Protein AF-A0A848B1J1-F1 (afdb_monomer_lite)

Radius of gyration: 35.27 Å; chains: 1; bounding box: 94×76×95 Å

Foldseek 3Di:
DDDPVVVVVVVVVVVVVVVVVVVVVVVVVVVVVVVVVVVVVVLVVVVVVVVVLVVVLVPDDPDPVSLVSLVVLLVVLVVVLVVCVVVVDLDAHQSLLSSLVSCLVNVVLVVNVVSLVVCQVSQHADPPVDPDGSLQVLLVSLLVSLVVCVVVVHDSPPSLVVNLVCVVVGPYALQSNLSSLQVVLVVCVVVVNLVSSLVSNVSSCVSPVPSPCVVSNVVSVVSVVVVVVVVVVVVVVPDDPDDDDDDDDDDDDDDDDDDDDDDDDDDDDDD

pLDDT: mean 83.72, std 17.61, range [30.59, 96.56]

Secondary structure (DSSP, 8-state):
---HHHHHHHHHHHHHHHHHHHHHHHHHHHHHHHHHHHHHHHHHHHHHHHHHHHHHHHHSPSSGGGHHHHHHHHHHHHHHHHHHHHTT--S--HHHHHHHHHHHHHT-HHHHHHHHHHHHHTTPPPPTT--S-HHHHHHHHHHHHHHHHHHTT---TTHHHHHHHTTTTS---HHHHHHHHHHHHHHHHHTT-HHHHHHHHHHHHHH-TTS--HHHHHHHHHHHHHHHHHHHHHHHTTS--------------------------------

Structure (mmCIF, N/CA/C/O backbone):
data_AF-A0A848B1J1-F1
#
_entry.id   AF-A0A848B1J1-F1
#
loop_
_atom_site.group_PDB
_atom_site.id
_atom_site.type_symbol
_atom_site.label_atom_id
_atom_site.label_alt_id
_atom_site.label_comp_id
_atom_site.label_asym_id
_atom_site.label_entity_id
_atom_site.label_seq_id
_atom_site.pdbx_PDB_ins_code
_atom_site.Cartn_x
_atom_site.Cartn_y
_atom_site.Cartn_z
_atom_site.occupancy
_atom_site.B_iso_or_equiv
_atom_site.auth_seq_id
_atom_site.auth_comp_id
_atom_site.auth_asym_id
_atom_site.auth_atom_id
_atom_site.pdbx_PDB_model_num
ATOM 1 N N . MET A 1 1 ? 28.505 -46.461 -56.392 1.00 62.94 1 MET A N 1
ATOM 2 C CA . MET A 1 1 ? 29.511 -45.735 -55.583 1.00 62.94 1 MET A CA 1
ATOM 3 C C . MET A 1 1 ? 29.321 -44.243 -55.815 1.00 62.94 1 MET A C 1
ATOM 5 O O . MET A 1 1 ? 29.407 -43.814 -56.955 1.00 62.94 1 MET A O 1
ATOM 9 N N . THR A 1 2 ? 28.972 -43.456 -54.797 1.00 71.94 2 THR A N 1
ATOM 10 C CA . THR A 1 2 ? 28.762 -42.008 -54.969 1.00 71.94 2 THR A CA 1
ATOM 11 C C . THR A 1 2 ? 30.094 -41.307 -55.233 1.00 71.94 2 THR A C 1
ATOM 13 O O . THR A 1 2 ? 31.037 -41.496 -54.463 1.00 71.94 2 THR A O 1
ATOM 16 N N . SER A 1 3 ? 30.172 -40.526 -56.317 1.00 83.25 3 SER A N 1
ATOM 17 C CA . SER A 1 3 ? 31.401 -39.846 -56.749 1.00 83.25 3 SER A CA 1
ATOM 18 C C . SER A 1 3 ? 31.985 -38.965 -55.628 1.00 83.25 3 SER A C 1
ATOM 20 O O . SER A 1 3 ? 31.229 -38.225 -54.985 1.00 83.25 3 SER A O 1
ATOM 22 N N . PRO A 1 4 ? 33.311 -38.993 -55.387 1.00 82.94 4 PRO A N 1
ATOM 23 C CA . PRO A 1 4 ? 33.978 -38.134 -54.403 1.00 82.94 4 PRO A CA 1
ATOM 24 C C . PRO A 1 4 ? 33.649 -36.639 -54.548 1.00 82.94 4 PRO A C 1
ATOM 26 O O . PRO A 1 4 ? 33.512 -35.941 -53.543 1.00 82.94 4 PRO A O 1
ATOM 29 N N . VAL A 1 5 ? 33.434 -36.165 -55.781 1.00 83.88 5 VAL A N 1
ATOM 30 C CA . VAL A 1 5 ? 33.064 -34.771 -56.091 1.00 83.88 5 VAL A CA 1
ATOM 31 C C . VAL A 1 5 ? 31.665 -34.429 -55.576 1.00 83.88 5 VAL A C 1
ATOM 33 O O . VAL A 1 5 ? 31.457 -33.363 -55.002 1.00 83.88 5 VAL A O 1
ATOM 36 N N . TRP A 1 6 ? 30.709 -35.353 -55.698 1.00 81.00 6 TRP A N 1
ATOM 37 C CA . TRP A 1 6 ? 29.352 -35.167 -55.177 1.00 81.00 6 TRP A CA 1
ATOM 38 C C . TRP A 1 6 ? 29.349 -35.088 -53.644 1.00 81.00 6 TRP A C 1
ATOM 40 O O . TRP A 1 6 ? 28.700 -34.219 -53.068 1.00 81.00 6 TRP A O 1
ATOM 50 N N . ARG A 1 7 ? 30.155 -35.922 -52.970 1.00 84.12 7 ARG A N 1
ATOM 51 C CA . ARG A 1 7 ? 30.331 -35.867 -51.505 1.00 84.12 7 ARG A CA 1
ATOM 52 C C . ARG A 1 7 ? 31.044 -34.594 -51.047 1.00 84.12 7 ARG A C 1
ATOM 54 O O . ARG A 1 7 ? 30.783 -34.108 -49.952 1.00 84.12 7 ARG A O 1
ATOM 61 N N . PHE A 1 8 ? 31.962 -34.058 -51.848 1.00 84.56 8 PHE A N 1
ATOM 62 C CA . PHE A 1 8 ? 32.592 -32.765 -51.581 1.00 84.56 8 PHE A CA 1
ATOM 63 C C . PHE A 1 8 ? 31.583 -31.618 -51.706 1.00 84.56 8 PHE A C 1
ATOM 65 O O . PHE A 1 8 ? 31.426 -30.865 -50.751 1.00 84.56 8 PHE A O 1
ATOM 72 N N . LYS A 1 9 ? 30.821 -31.566 -52.806 1.00 84.56 9 LYS A N 1
ATOM 73 C CA . LYS A 1 9 ? 29.754 -30.577 -53.018 1.00 84.56 9 LYS A CA 1
ATOM 74 C C . LYS A 1 9 ? 28.735 -30.582 -51.875 1.00 84.56 9 LYS A C 1
ATOM 76 O O . LYS A 1 9 ? 28.480 -29.537 -51.289 1.00 84.56 9 LYS A O 1
ATOM 81 N N . GLN A 1 10 ? 28.258 -31.761 -51.474 1.00 86.62 10 GLN A N 1
ATOM 82 C CA . GLN A 1 10 ? 27.345 -31.887 -50.335 1.00 86.62 10 GLN A CA 1
ATOM 83 C C . GLN A 1 10 ? 27.961 -31.447 -49.002 1.00 86.62 10 GLN A C 1
ATOM 85 O O . GLN A 1 10 ? 27.258 -30.891 -48.163 1.00 86.62 10 GLN A O 1
ATOM 90 N N . ARG A 1 11 ? 29.260 -31.685 -48.773 1.00 83.44 11 ARG A N 1
ATOM 91 C CA . ARG A 1 11 ? 29.950 -31.184 -47.572 1.00 83.44 11 ARG A CA 1
ATOM 92 C C . ARG A 1 11 ? 30.048 -29.659 -47.578 1.00 83.44 11 ARG A C 1
ATOM 94 O O . ARG A 1 11 ? 29.803 -29.062 -46.538 1.00 83.44 11 ARG A O 1
ATOM 101 N N . CYS A 1 12 ? 30.345 -29.041 -48.721 1.00 87.50 12 CYS A N 1
ATOM 102 C CA . CYS A 1 12 ? 30.375 -27.584 -48.865 1.00 87.50 12 CYS A CA 1
ATOM 103 C C . CYS A 1 12 ? 28.988 -26.954 -48.683 1.00 87.50 12 CYS A C 1
ATOM 105 O O . CYS A 1 12 ? 28.862 -25.971 -47.964 1.00 87.50 12 CYS A O 1
ATOM 107 N N . GLU A 1 13 ? 27.943 -27.536 -49.276 1.00 87.81 13 GLU A N 1
ATOM 108 C CA . GLU A 1 13 ? 26.560 -27.063 -49.121 1.00 87.81 13 GLU A CA 1
ATOM 109 C C . GLU A 1 13 ? 26.088 -27.172 -47.667 1.00 87.81 13 GLU A C 1
ATOM 111 O O . GLU A 1 13 ? 25.541 -26.216 -47.124 1.00 87.81 13 GLU A O 1
ATOM 116 N N . ARG A 1 14 ? 26.365 -28.303 -47.000 1.00 84.94 14 ARG A N 1
ATOM 117 C CA . ARG A 1 14 ? 26.050 -28.483 -45.574 1.00 84.94 14 ARG A CA 1
ATOM 118 C C . ARG A 1 14 ? 26.859 -27.546 -44.680 1.00 84.94 14 ARG A C 1
ATOM 120 O O . ARG A 1 14 ? 26.306 -27.046 -43.710 1.00 84.94 14 ARG A O 1
ATOM 127 N N . ALA A 1 15 ? 28.132 -27.297 -44.991 1.00 87.06 15 ALA A N 1
ATOM 128 C CA . ALA A 1 15 ? 28.949 -26.329 -44.261 1.00 87.06 15 ALA A CA 1
ATOM 129 C C . ALA A 1 15 ? 28.393 -24.903 -44.413 1.00 87.06 15 ALA A C 1
ATOM 131 O O . ALA A 1 15 ? 28.172 -24.235 -43.411 1.00 87.06 15 ALA A O 1
ATOM 132 N N . ALA A 1 16 ? 28.051 -24.485 -45.635 1.00 87.19 16 ALA A N 1
ATOM 133 C CA . ALA A 1 16 ? 27.454 -23.176 -45.897 1.00 87.19 16 ALA A CA 1
ATOM 134 C C . ALA A 1 16 ? 26.076 -23.001 -45.233 1.00 87.19 16 ALA A C 1
ATOM 136 O O . ALA A 1 16 ? 25.733 -21.898 -44.814 1.00 87.19 16 ALA A O 1
ATOM 137 N N . GLU A 1 17 ? 25.279 -24.068 -45.137 1.00 87.69 17 GLU A N 1
ATOM 138 C CA . GLU A 1 17 ? 24.005 -24.054 -44.412 1.00 87.69 17 GLU A CA 1
ATOM 139 C C . GLU A 1 17 ? 24.217 -23.927 -42.898 1.00 87.69 17 GLU A C 1
ATOM 141 O O . GLU A 1 17 ? 23.577 -23.103 -42.250 1.00 87.69 17 GLU A O 1
ATOM 146 N N . VAL A 1 18 ? 25.168 -24.680 -42.334 1.00 87.88 18 VAL A N 1
ATOM 147 C CA . VAL A 1 18 ? 25.544 -24.567 -40.916 1.00 87.88 18 VAL A CA 1
ATOM 148 C C . VAL A 1 18 ? 26.067 -23.165 -40.595 1.00 87.88 18 VAL A C 1
ATOM 150 O O . VAL A 1 18 ? 25.695 -22.605 -39.565 1.00 87.88 18 VAL A O 1
ATOM 153 N N . ASP A 1 19 ? 26.871 -22.567 -41.473 1.00 88.31 19 ASP A N 1
ATOM 154 C CA . ASP A 1 19 ? 27.383 -21.207 -41.294 1.00 88.31 19 ASP A CA 1
ATOM 155 C C . ASP A 1 19 ? 26.271 -20.155 -41.409 1.00 88.31 19 ASP A C 1
ATOM 157 O O . ASP A 1 19 ? 26.245 -19.212 -40.620 1.00 88.31 19 ASP A O 1
ATOM 161 N N . ARG A 1 20 ? 25.291 -20.341 -42.308 1.00 89.94 20 ARG A N 1
ATOM 162 C CA . ARG A 1 20 ? 24.092 -19.487 -42.386 1.00 89.94 20 ARG A CA 1
ATOM 163 C C . ARG A 1 20 ? 23.231 -19.578 -41.129 1.00 89.94 20 ARG A C 1
ATOM 165 O O . ARG A 1 20 ? 22.818 -18.543 -40.612 1.00 89.94 20 ARG A O 1
ATOM 172 N N . ILE A 1 21 ? 22.999 -20.783 -40.608 1.00 89.75 21 ILE A N 1
ATOM 173 C CA . ILE A 1 21 ? 22.257 -20.991 -39.355 1.00 89.75 21 ILE A CA 1
ATOM 174 C C . ILE A 1 21 ? 23.000 -20.343 -38.180 1.00 89.75 21 ILE A C 1
ATOM 176 O O . ILE A 1 21 ? 22.382 -19.645 -37.379 1.00 89.75 21 ILE A O 1
ATOM 180 N N . ARG A 1 22 ? 24.326 -20.511 -38.093 1.00 88.50 22 ARG A N 1
ATOM 181 C CA . ARG A 1 22 ? 25.157 -19.870 -37.059 1.00 88.50 22 ARG A CA 1
ATOM 182 C C . ARG A 1 22 ? 25.140 -18.347 -37.164 1.00 88.50 22 ARG A C 1
ATOM 184 O O . ARG A 1 22 ? 24.992 -17.685 -36.144 1.00 88.50 22 ARG A O 1
ATOM 191 N N . ALA A 1 23 ? 25.246 -17.794 -38.370 1.00 88.12 23 ALA A N 1
ATOM 192 C CA . ALA A 1 23 ? 25.179 -16.352 -38.594 1.00 88.12 23 ALA A CA 1
ATOM 193 C C . ALA A 1 23 ? 23.794 -15.782 -38.243 1.00 88.12 23 ALA A C 1
ATOM 195 O O . ALA A 1 23 ? 23.706 -14.734 -37.609 1.00 88.12 23 ALA A O 1
ATOM 196 N N . ALA A 1 24 ? 22.713 -16.486 -38.595 1.00 88.19 24 ALA A N 1
ATOM 197 C CA . ALA A 1 24 ? 21.354 -16.098 -38.221 1.00 88.19 24 ALA A CA 1
ATOM 198 C C . ALA A 1 24 ? 21.132 -16.163 -36.699 1.00 88.19 24 ALA A C 1
ATOM 200 O O . ALA A 1 24 ? 20.525 -15.254 -36.137 1.00 88.19 24 ALA A O 1
ATOM 201 N N . ALA A 1 25 ? 21.660 -17.193 -36.028 1.00 85.75 25 ALA A N 1
ATOM 202 C CA . ALA A 1 25 ? 21.615 -17.312 -34.573 1.00 85.75 25 ALA A CA 1
ATOM 203 C C . ALA A 1 25 ? 22.409 -16.189 -33.881 1.00 85.75 25 ALA A C 1
ATOM 205 O O . ALA A 1 25 ? 21.880 -15.549 -32.977 1.00 85.75 25 ALA A O 1
ATOM 206 N N . ALA A 1 26 ? 23.620 -15.882 -34.358 1.00 85.62 26 ALA A N 1
ATOM 207 C CA . ALA A 1 26 ? 24.438 -14.788 -33.833 1.00 85.62 26 ALA A CA 1
ATOM 208 C C . ALA A 1 26 ? 23.778 -13.412 -34.042 1.00 85.62 26 ALA A C 1
ATOM 210 O O . ALA A 1 26 ? 23.784 -12.580 -33.140 1.00 85.62 26 ALA A O 1
ATOM 211 N N . ALA A 1 27 ? 23.155 -13.173 -35.200 1.00 85.12 27 ALA A N 1
ATOM 212 C CA . ALA A 1 27 ? 22.415 -11.937 -35.457 1.00 85.12 27 ALA A CA 1
ATOM 213 C C . ALA A 1 27 ? 21.150 -11.820 -34.587 1.00 85.12 27 ALA A C 1
ATOM 215 O O . ALA A 1 27 ? 20.799 -10.724 -34.152 1.00 85.12 27 ALA A O 1
ATOM 216 N N . ALA A 1 28 ? 20.455 -12.931 -34.321 1.00 83.00 28 ALA A N 1
ATOM 217 C CA . ALA A 1 28 ? 19.325 -12.947 -33.396 1.00 83.00 28 ALA A CA 1
ATOM 218 C C . ALA A 1 28 ? 19.779 -12.628 -31.963 1.00 83.00 28 ALA A C 1
ATOM 220 O O . ALA A 1 28 ? 19.170 -11.783 -31.314 1.00 83.00 28 ALA A O 1
ATOM 221 N N . GLU A 1 29 ? 20.875 -13.235 -31.505 1.00 81.44 29 GLU A N 1
ATOM 222 C CA . GLU A 1 29 ? 21.480 -12.958 -30.199 1.00 81.44 29 GLU A CA 1
ATOM 223 C C . GLU A 1 29 ? 21.891 -11.485 -30.068 1.00 81.44 29 GLU A C 1
ATOM 225 O O . GLU A 1 29 ? 21.484 -10.820 -29.116 1.00 81.44 29 GLU A O 1
ATOM 230 N N . GLN A 1 30 ? 22.587 -10.928 -31.063 1.00 74.94 30 GLN A N 1
ATOM 231 C CA . GLN A 1 30 ? 22.946 -9.505 -31.091 1.00 74.94 30 GLN A CA 1
ATOM 232 C C . GLN A 1 30 ? 21.720 -8.596 -30.971 1.00 74.94 30 GLN A C 1
ATOM 234 O O . GLN A 1 30 ? 21.704 -7.716 -30.115 1.00 74.94 30 GLN A O 1
ATOM 239 N N . ARG A 1 31 ? 20.652 -8.861 -31.734 1.00 82.31 31 ARG A N 1
ATOM 240 C CA . ARG A 1 31 ? 19.398 -8.095 -31.633 1.00 82.31 31 ARG A CA 1
ATOM 241 C C . ARG A 1 31 ? 18.771 -8.175 -30.246 1.00 82.31 31 ARG A C 1
ATOM 243 O O . ARG A 1 31 ? 18.205 -7.191 -29.781 1.00 82.31 31 ARG A O 1
ATOM 250 N N . THR A 1 32 ? 18.849 -9.331 -29.578 1.00 79.81 32 THR A N 1
ATOM 251 C CA . THR A 1 32 ? 18.355 -9.435 -28.198 1.00 79.81 32 THR A CA 1
ATOM 252 C C . THR A 1 32 ? 19.182 -8.582 -27.242 1.00 79.81 32 THR A C 1
ATOM 254 O O . THR A 1 32 ? 18.602 -7.855 -26.442 1.00 79.81 32 THR A O 1
ATOM 257 N N . LEU A 1 33 ? 20.513 -8.603 -27.358 1.00 73.00 33 LEU A N 1
ATOM 258 C CA . LEU A 1 33 ? 21.410 -7.801 -26.522 1.00 73.00 33 LEU A CA 1
ATOM 259 C C . LEU A 1 33 ? 21.203 -6.298 -26.741 1.00 73.00 33 LEU A C 1
ATOM 261 O O . LEU A 1 33 ? 21.120 -5.550 -25.770 1.00 73.00 33 LEU A O 1
ATOM 265 N N . GLU A 1 34 ? 21.063 -5.868 -27.996 1.00 78.00 34 GLU A N 1
ATOM 266 C CA . GLU A 1 34 ? 20.749 -4.481 -28.357 1.00 78.00 34 GLU A CA 1
ATOM 267 C C . GLU A 1 34 ? 19.406 -4.043 -27.762 1.00 78.00 34 GLU A C 1
ATOM 269 O O . GLU A 1 34 ? 19.333 -3.002 -27.112 1.00 78.00 34 GLU A O 1
ATOM 274 N N . ALA A 1 35 ? 18.361 -4.869 -27.884 1.00 76.81 35 ALA A N 1
ATOM 275 C CA . ALA A 1 35 ? 17.056 -4.578 -27.294 1.00 76.81 35 ALA A CA 1
ATOM 276 C C . ALA A 1 35 ? 17.110 -4.478 -25.757 1.00 76.81 35 ALA A C 1
ATOM 278 O O . ALA A 1 35 ? 16.499 -3.579 -25.179 1.00 76.81 35 ALA A O 1
ATOM 279 N N . PHE A 1 36 ? 17.865 -5.353 -25.081 1.00 74.62 36 PHE A N 1
ATOM 280 C CA . PHE A 1 36 ? 18.076 -5.257 -23.632 1.00 74.62 36 PHE A CA 1
ATOM 281 C C . PHE A 1 36 ? 18.834 -3.983 -23.238 1.00 74.62 36 PHE A C 1
ATOM 283 O O . PHE A 1 36 ? 18.486 -3.351 -22.239 1.00 74.62 36 PHE A O 1
ATOM 290 N N . ALA A 1 37 ? 19.847 -3.589 -24.014 1.00 76.44 37 ALA A N 1
ATOM 291 C CA . ALA A 1 37 ? 20.604 -2.364 -23.778 1.00 76.44 37 ALA A CA 1
ATOM 292 C C . ALA A 1 37 ? 19.728 -1.113 -23.956 1.00 76.44 37 ALA A C 1
ATOM 294 O O . ALA A 1 37 ? 19.759 -0.219 -23.110 1.00 76.44 37 ALA A O 1
ATOM 295 N N . GLU A 1 38 ? 18.899 -1.067 -25.003 1.00 80.38 38 GLU A N 1
ATOM 296 C CA . GLU A 1 38 ? 17.928 0.011 -25.212 1.00 80.38 38 GLU A CA 1
ATOM 297 C C . GLU A 1 38 ? 16.900 0.096 -24.076 1.00 80.38 38 GLU A C 1
ATOM 299 O O . GLU A 1 38 ? 16.619 1.189 -23.582 1.00 80.38 38 GLU A O 1
ATOM 304 N N . ASP A 1 39 ? 16.354 -1.041 -23.635 1.00 81.81 39 ASP A N 1
ATOM 305 C CA . ASP A 1 39 ? 15.416 -1.104 -22.509 1.00 81.81 39 ASP A CA 1
ATOM 306 C C . ASP A 1 39 ? 16.062 -0.588 -21.211 1.00 81.81 39 ASP A C 1
ATOM 308 O O . ASP A 1 39 ? 15.431 0.171 -20.469 1.00 81.81 39 ASP A O 1
ATOM 312 N N . SER A 1 40 ? 17.327 -0.945 -20.957 1.00 83.31 40 SER A N 1
ATOM 313 C CA . SER A 1 40 ? 18.090 -0.451 -19.803 1.00 83.31 40 SER A CA 1
ATOM 314 C C . SER A 1 40 ? 18.314 1.060 -19.879 1.00 83.31 40 SER A C 1
ATOM 316 O O . SER A 1 40 ? 18.009 1.775 -18.925 1.00 83.31 40 SER A O 1
ATOM 318 N N . ALA A 1 41 ? 18.765 1.573 -21.027 1.00 86.50 41 ALA A N 1
ATOM 319 C CA . ALA A 1 41 ? 18.996 3.004 -21.225 1.00 86.50 41 ALA A CA 1
ATOM 320 C C . ALA A 1 41 ? 17.701 3.827 -21.079 1.00 86.50 41 ALA A C 1
ATOM 322 O O . ALA A 1 41 ? 17.692 4.896 -20.464 1.00 86.50 41 ALA A O 1
ATOM 323 N N . ARG A 1 42 ? 16.574 3.313 -21.594 1.00 87.94 42 ARG A N 1
ATOM 324 C CA . ARG A 1 42 ? 15.248 3.928 -21.406 1.00 87.94 42 ARG A CA 1
ATOM 325 C C . ARG A 1 42 ? 14.839 3.950 -19.936 1.00 87.94 42 ARG A C 1
ATOM 327 O O . ARG A 1 42 ? 14.301 4.956 -19.474 1.00 87.94 42 ARG A O 1
ATOM 334 N N . TYR A 1 43 ? 15.090 2.868 -19.201 1.00 89.56 43 TYR A N 1
ATOM 335 C CA . TYR A 1 43 ? 14.797 2.810 -17.772 1.00 89.56 43 TYR A CA 1
ATOM 336 C C . TYR A 1 43 ? 15.638 3.810 -16.969 1.00 89.56 43 TYR A C 1
ATOM 338 O O . TYR A 1 43 ? 15.094 4.521 -16.126 1.00 89.56 43 TYR A O 1
ATOM 346 N N . GLU A 1 44 ? 16.932 3.937 -17.260 1.00 91.06 44 GLU A N 1
ATOM 347 C CA . GLU A 1 44 ? 17.804 4.920 -16.605 1.00 91.06 44 GLU A CA 1
ATOM 348 C C . GLU A 1 44 ? 17.329 6.359 -16.835 1.00 91.06 44 GLU A C 1
ATOM 350 O O . GLU A 1 44 ? 17.259 7.148 -15.890 1.00 91.06 44 GLU A O 1
ATOM 355 N N . LEU A 1 45 ? 16.912 6.688 -18.063 1.00 92.62 45 LEU A N 1
ATOM 356 C CA . LEU A 1 45 ? 16.334 7.996 -18.372 1.00 92.62 45 LEU A CA 1
ATOM 357 C C . LEU A 1 45 ? 15.037 8.251 -17.585 1.00 92.62 45 LEU A C 1
ATOM 359 O O . LEU A 1 45 ? 14.835 9.354 -17.073 1.00 92.62 45 LEU A O 1
ATOM 363 N N . LEU A 1 46 ? 14.177 7.235 -17.443 1.00 93.19 46 LEU A N 1
ATOM 364 C CA . LEU A 1 46 ? 12.964 7.325 -16.623 1.00 93.19 46 LEU A CA 1
ATOM 365 C C . LEU A 1 46 ? 13.289 7.565 -15.147 1.00 93.19 46 LEU A C 1
ATOM 367 O O . LEU A 1 46 ? 12.644 8.398 -14.514 1.00 93.19 46 LEU A O 1
ATOM 371 N N . VAL A 1 47 ? 14.289 6.876 -14.596 1.00 92.81 47 VAL A N 1
ATOM 372 C CA . VAL A 1 47 ? 14.728 7.067 -13.204 1.00 92.81 47 VAL A CA 1
ATOM 373 C C . VAL A 1 47 ? 15.326 8.465 -13.004 1.00 92.81 47 VAL A C 1
ATOM 375 O O . VAL A 1 47 ? 15.031 9.121 -12.003 1.00 92.81 47 VAL A O 1
ATOM 378 N N . ALA A 1 48 ? 16.105 8.970 -13.963 1.00 93.06 48 ALA A N 1
ATOM 379 C CA . ALA A 1 48 ? 16.617 10.339 -13.928 1.00 93.06 48 ALA A CA 1
ATOM 380 C C . ALA A 1 48 ? 15.477 11.374 -13.940 1.00 93.06 48 ALA A C 1
ATOM 382 O O . ALA A 1 48 ? 15.461 12.288 -13.111 1.00 93.06 48 ALA A O 1
ATOM 383 N N . GLY A 1 49 ? 14.482 11.194 -14.817 1.00 94.19 49 GLY A N 1
ATOM 384 C CA . GLY A 1 49 ? 13.261 12.005 -14.837 1.00 94.19 49 GLY A CA 1
ATOM 385 C C . GLY A 1 49 ? 12.513 11.958 -13.503 1.00 94.19 49 GLY A C 1
ATOM 386 O O . GLY A 1 49 ? 12.186 13.002 -12.935 1.00 94.19 49 GLY A O 1
ATOM 387 N N . LEU A 1 50 ? 12.345 10.757 -12.942 1.00 94.56 50 LEU A N 1
ATOM 388 C CA . LEU A 1 50 ? 11.669 10.542 -11.665 1.00 94.56 50 LEU A CA 1
ATOM 389 C C . LEU A 1 50 ? 12.352 11.306 -10.528 1.00 94.56 50 LEU A C 1
ATOM 391 O O . LEU A 1 50 ? 11.683 11.896 -9.679 1.00 94.56 50 LEU A O 1
ATOM 395 N N . ASN A 1 51 ? 13.683 11.304 -10.499 1.00 93.50 51 ASN A N 1
ATOM 396 C CA . ASN A 1 51 ? 14.459 12.020 -9.492 1.00 93.50 51 ASN A CA 1
ATOM 397 C C . ASN A 1 51 ? 14.328 13.542 -9.638 1.00 93.50 51 ASN A C 1
ATOM 399 O O . ASN A 1 51 ? 14.166 14.232 -8.628 1.00 93.50 51 ASN A O 1
ATOM 403 N N . ASN A 1 52 ? 14.291 14.057 -10.868 1.00 94.50 52 ASN A N 1
ATOM 404 C CA . ASN A 1 52 ? 14.013 15.471 -11.122 1.00 94.50 52 ASN A CA 1
ATOM 405 C C . ASN A 1 52 ? 12.606 15.862 -10.650 1.00 94.50 52 ASN A C 1
ATOM 407 O O . ASN A 1 52 ? 12.443 16.861 -9.950 1.00 94.50 52 ASN A O 1
ATOM 411 N N . ASP A 1 53 ? 11.589 15.057 -10.952 1.00 94.56 53 ASP A N 1
ATOM 412 C CA . ASP A 1 53 ? 10.215 15.320 -10.516 1.00 94.56 53 ASP A CA 1
ATOM 413 C C . ASP A 1 53 ? 10.050 15.220 -8.995 1.00 94.56 53 ASP A C 1
ATOM 415 O O . ASP A 1 53 ? 9.381 16.054 -8.380 1.00 94.56 53 ASP A O 1
ATOM 419 N N . ARG A 1 54 ? 10.731 14.266 -8.349 1.00 92.38 54 ARG A N 1
ATOM 420 C CA . ARG A 1 54 ? 10.824 14.198 -6.882 1.00 92.38 54 ARG A CA 1
ATOM 421 C C . ARG A 1 54 ? 11.408 15.487 -6.303 1.00 92.38 54 ARG A C 1
ATOM 423 O O . ARG A 1 54 ? 10.849 16.016 -5.341 1.00 92.38 54 ARG A O 1
ATOM 430 N N . ALA A 1 55 ? 12.494 15.999 -6.882 1.00 92.62 55 ALA A N 1
ATOM 431 C CA . ALA A 1 55 ? 13.111 17.248 -6.445 1.00 92.62 55 ALA A CA 1
ATOM 432 C C . ALA A 1 55 ? 12.163 18.445 -6.636 1.00 92.62 55 ALA A C 1
ATOM 434 O O . ALA A 1 55 ? 11.987 19.236 -5.709 1.00 92.62 55 ALA A O 1
ATOM 435 N N . ARG A 1 56 ? 11.473 18.525 -7.783 1.00 93.25 56 ARG A N 1
ATOM 436 C CA . ARG A 1 56 ? 10.458 19.557 -8.066 1.00 93.25 56 ARG A CA 1
ATOM 437 C C . ARG A 1 56 ? 9.323 19.543 -7.041 1.00 93.25 56 ARG A C 1
ATOM 439 O O . ARG A 1 56 ? 8.970 20.591 -6.509 1.00 93.25 56 ARG A O 1
ATOM 446 N N . ILE A 1 57 ? 8.786 18.367 -6.712 1.00 92.62 57 ILE A N 1
ATOM 447 C CA . ILE A 1 57 ? 7.732 18.221 -5.694 1.00 92.62 57 ILE A CA 1
ATOM 448 C C . ILE A 1 57 ? 8.255 18.601 -4.305 1.00 92.62 57 ILE A C 1
ATOM 450 O O . ILE A 1 57 ? 7.551 19.258 -3.538 1.00 92.62 57 ILE A O 1
ATOM 454 N N . SER A 1 58 ? 9.482 18.197 -3.970 1.00 89.62 58 SER A N 1
ATOM 455 C CA . SER A 1 58 ? 10.081 18.490 -2.667 1.00 89.62 58 SER A CA 1
ATOM 456 C C . SER A 1 58 ? 10.378 19.978 -2.465 1.00 89.62 58 SER A C 1
ATOM 458 O O . SER A 1 58 ? 10.359 20.433 -1.322 1.00 89.62 58 SER A O 1
ATOM 460 N N . ALA A 1 59 ? 10.629 20.728 -3.542 1.00 91.81 59 ALA A N 1
ATOM 461 C CA . ALA A 1 59 ? 10.876 22.169 -3.499 1.00 91.81 59 ALA A CA 1
ATOM 462 C C . ALA A 1 59 ? 9.624 22.990 -3.143 1.00 91.81 59 ALA A C 1
ATOM 464 O O . ALA A 1 59 ? 9.736 24.101 -2.629 1.00 91.81 59 ALA A O 1
ATOM 465 N N . LEU A 1 60 ? 8.425 22.455 -3.389 1.00 91.44 60 LEU A N 1
ATOM 466 C CA . LEU A 1 60 ? 7.176 23.108 -3.001 1.00 91.44 60 LEU A CA 1
ATOM 467 C C . LEU A 1 60 ? 6.951 23.003 -1.484 1.00 91.44 60 LEU A C 1
ATOM 469 O O . LEU A 1 60 ? 7.322 21.987 -0.891 1.00 91.44 60 LEU A O 1
ATOM 473 N N . PRO A 1 61 ? 6.271 23.967 -0.838 1.00 88.44 61 PRO A N 1
ATOM 474 C CA . PRO A 1 61 ? 5.851 23.832 0.555 1.00 88.44 61 PRO A CA 1
ATOM 475 C C . PRO A 1 61 ? 5.038 22.553 0.794 1.00 88.44 61 PRO A C 1
ATOM 477 O O . PRO A 1 61 ? 4.356 22.047 -0.100 1.00 88.44 61 PRO A O 1
ATOM 480 N N . GLN A 1 62 ? 5.119 22.008 2.008 1.00 85.69 62 GLN A N 1
ATOM 481 C CA . GLN A 1 62 ? 4.300 20.862 2.409 1.00 85.69 62 GLN A CA 1
ATOM 482 C C . GLN A 1 62 ? 2.811 21.245 2.370 1.00 85.69 62 GLN A C 1
ATOM 484 O O . GLN A 1 62 ? 2.447 22.342 2.788 1.00 85.69 62 GLN A O 1
ATOM 489 N N . GLY A 1 63 ? 1.954 20.345 1.883 1.00 83.44 63 GLY A N 1
ATOM 490 C CA . GLY A 1 63 ? 0.503 20.550 1.834 1.00 83.44 63 GLY A CA 1
ATOM 491 C C . GLY A 1 63 ? -0.124 20.270 0.467 1.00 83.44 63 GLY A C 1
ATOM 492 O O . GLY A 1 63 ? 0.476 19.627 -0.401 1.00 83.44 63 GLY A O 1
ATOM 493 N N . SER A 1 64 ? -1.350 20.767 0.280 1.00 81.12 64 SER A N 1
ATOM 494 C CA . SER A 1 64 ? -2.192 20.494 -0.895 1.00 81.12 64 SER A CA 1
ATOM 495 C C . SER A 1 64 ? -1.618 21.024 -2.213 1.00 81.12 64 SER A C 1
ATOM 497 O O . SER A 1 64 ? -1.908 20.461 -3.266 1.00 81.12 64 SER A O 1
ATOM 499 N N . GLY A 1 65 ? -0.738 22.032 -2.172 1.00 84.94 65 GLY A N 1
ATOM 500 C CA . GLY A 1 65 ? -0.066 22.580 -3.357 1.00 84.94 65 GLY A CA 1
ATOM 501 C C . GLY A 1 65 ? 0.818 21.575 -4.110 1.00 84.94 65 GLY A C 1
ATOM 502 O O . GLY A 1 65 ? 1.131 21.790 -5.276 1.00 84.94 65 GLY A O 1
ATOM 503 N N . ARG A 1 66 ? 1.185 20.448 -3.482 1.00 91.56 66 ARG A N 1
ATOM 504 C CA . ARG A 1 66 ? 1.950 19.362 -4.121 1.00 91.56 66 ARG A CA 1
ATOM 505 C C . ARG A 1 66 ? 1.083 18.383 -4.916 1.00 91.56 66 ARG A C 1
ATOM 507 O O . ARG A 1 66 ? 1.618 17.664 -5.756 1.00 91.56 66 ARG A O 1
ATOM 514 N N . LEU A 1 67 ? -0.223 18.315 -4.644 1.00 92.69 67 LEU A N 1
ATOM 515 C CA . LEU A 1 67 ? -1.119 17.319 -5.245 1.00 92.69 67 LEU A CA 1
ATOM 516 C C . LEU A 1 67 ? -1.254 17.466 -6.771 1.00 92.69 67 LEU A C 1
ATOM 518 O O . LEU A 1 67 ? -1.156 16.444 -7.448 1.00 92.69 67 LEU A O 1
ATOM 522 N N . PRO A 1 68 ? -1.406 18.677 -7.349 1.00 93.56 68 PRO A N 1
ATOM 523 C CA . PRO A 1 68 ? -1.495 18.826 -8.803 1.00 93.56 68 PRO A CA 1
ATOM 524 C C . PRO A 1 68 ? -0.255 18.280 -9.517 1.00 93.56 68 PRO A C 1
ATOM 526 O O . PRO A 1 68 ? -0.377 17.478 -10.437 1.00 93.56 68 PRO A O 1
ATOM 529 N N . LEU A 1 69 ? 0.936 18.615 -9.011 1.00 93.06 69 LEU A N 1
ATOM 530 C CA . LEU A 1 69 ? 2.192 18.145 -9.590 1.00 93.06 69 LEU A CA 1
ATOM 531 C C . LEU A 1 69 ? 2.355 16.624 -9.450 1.00 93.06 69 LEU A C 1
ATOM 533 O O . LEU A 1 69 ? 2.752 15.964 -10.402 1.00 93.06 69 LEU A O 1
ATOM 537 N N . LYS A 1 70 ? 1.984 16.035 -8.302 1.00 93.50 70 LYS A N 1
ATOM 538 C CA . LYS A 1 70 ? 1.959 14.567 -8.150 1.00 93.50 70 LYS A CA 1
ATOM 539 C C . LYS A 1 70 ? 1.032 13.908 -9.172 1.00 93.50 70 LYS A C 1
ATOM 541 O O . LYS A 1 70 ? 1.388 12.870 -9.720 1.00 93.50 70 LYS A O 1
ATOM 546 N N . LYS A 1 71 ? -0.133 14.504 -9.448 1.00 94.25 71 LYS A N 1
ATOM 547 C CA . LYS A 1 71 ? -1.092 13.994 -10.438 1.00 94.25 71 LYS A CA 1
ATOM 548 C C . LYS A 1 71 ? -0.517 14.033 -11.855 1.00 94.25 71 LYS A C 1
ATOM 550 O O . LYS A 1 71 ? -0.634 13.044 -12.573 1.00 94.25 71 LYS A O 1
ATOM 555 N N . GLU A 1 72 ? 0.127 15.137 -12.231 1.00 94.19 72 GLU A N 1
ATOM 556 C CA . GLU A 1 72 ? 0.826 15.269 -13.515 1.00 94.19 72 GLU A CA 1
ATOM 557 C C . GLU A 1 72 ? 1.941 14.229 -13.655 1.00 94.19 72 GLU A C 1
ATOM 559 O O . GLU A 1 72 ? 1.977 13.492 -14.639 1.00 94.19 72 GLU A O 1
ATOM 564 N N . CYS A 1 73 ? 2.802 14.095 -12.642 1.00 94.06 73 CYS A N 1
ATOM 565 C CA . CYS A 1 73 ? 3.866 13.097 -12.646 1.00 94.06 73 CYS A CA 1
ATOM 566 C C . CYS A 1 73 ? 3.300 11.673 -12.746 1.00 94.06 73 CYS A C 1
ATOM 568 O O . CYS A 1 73 ? 3.758 10.895 -13.578 1.00 94.06 73 CYS A O 1
ATOM 570 N N . CYS A 1 74 ? 2.268 11.321 -11.971 1.00 94.06 74 CYS A N 1
ATOM 571 C CA . CYS A 1 74 ? 1.613 10.016 -12.085 1.00 94.06 74 CYS A CA 1
ATOM 572 C C . CYS A 1 74 ? 1.155 9.722 -13.517 1.00 94.06 74 CYS A C 1
ATOM 574 O O . CYS A 1 74 ? 1.423 8.632 -14.011 1.00 94.06 74 CYS A O 1
ATOM 576 N N . ALA A 1 75 ? 0.528 10.681 -14.203 1.00 93.56 75 ALA A N 1
ATOM 577 C CA . ALA A 1 75 ? 0.073 10.493 -15.581 1.00 93.56 75 ALA A CA 1
ATOM 578 C C . ALA A 1 75 ? 1.225 10.208 -16.565 1.00 93.56 75 ALA A C 1
ATOM 580 O O . ALA A 1 75 ? 1.041 9.448 -17.512 1.00 93.56 75 ALA A O 1
ATOM 581 N N . ILE A 1 76 ? 2.414 10.769 -16.321 1.00 94.00 76 ILE A N 1
ATOM 582 C CA . ILE A 1 76 ? 3.614 10.534 -17.139 1.00 94.00 76 ILE A CA 1
ATOM 583 C C . ILE A 1 76 ? 4.161 9.115 -16.932 1.00 94.00 76 ILE A C 1
ATOM 585 O O . ILE A 1 76 ? 4.499 8.434 -17.898 1.00 94.00 76 ILE A O 1
ATOM 589 N N . TYR A 1 77 ? 4.257 8.655 -15.681 1.00 94.88 77 TYR A N 1
ATOM 590 C CA . TYR A 1 77 ? 4.918 7.384 -15.358 1.00 94.88 77 TYR A CA 1
ATOM 591 C C . TYR A 1 77 ? 3.989 6.165 -15.397 1.00 94.88 77 TYR A C 1
ATOM 593 O O . TYR A 1 77 ? 4.466 5.042 -15.575 1.00 94.88 77 TYR A O 1
ATOM 601 N N . LEU A 1 78 ? 2.675 6.348 -15.243 1.00 94.00 78 LEU A N 1
ATOM 602 C CA . LEU A 1 78 ? 1.715 5.243 -15.202 1.00 94.00 78 LEU A CA 1
ATOM 603 C C . LEU A 1 78 ? 1.745 4.357 -16.467 1.00 94.00 78 LEU A C 1
ATOM 605 O O . LEU A 1 78 ? 1.809 3.140 -16.293 1.00 94.00 78 LEU A O 1
ATOM 609 N N . PRO A 1 79 ? 1.826 4.889 -17.709 1.00 94.00 79 PRO A N 1
ATOM 610 C CA . PRO A 1 79 ? 1.917 4.058 -18.917 1.00 94.00 79 PRO A CA 1
ATOM 611 C C . PRO A 1 79 ? 3.133 3.123 -18.930 1.00 94.00 79 PRO A C 1
ATOM 613 O O . PRO A 1 79 ? 3.057 1.985 -19.405 1.00 94.00 79 PRO A O 1
ATOM 616 N N . TYR A 1 80 ? 4.265 3.577 -18.380 1.00 93.62 80 TYR A N 1
ATOM 617 C CA . TYR A 1 80 ? 5.450 2.737 -18.223 1.00 93.62 80 TYR A CA 1
ATOM 618 C C . TYR A 1 80 ? 5.207 1.620 -17.202 1.00 93.62 80 TYR A C 1
ATOM 620 O O . TYR A 1 80 ? 5.512 0.459 -17.477 1.00 93.62 80 TYR A O 1
ATOM 628 N N . VAL A 1 81 ? 4.629 1.949 -16.041 1.00 94.00 81 VAL A N 1
ATOM 629 C CA . VAL A 1 81 ? 4.316 0.963 -14.995 1.00 94.00 81 VAL A CA 1
ATOM 630 C C . VAL A 1 81 ? 3.333 -0.089 -15.514 1.00 94.00 81 VAL A C 1
ATOM 632 O O . VAL A 1 81 ? 3.547 -1.280 -15.308 1.00 94.00 81 VAL A O 1
ATOM 635 N N . GLU A 1 82 ? 2.304 0.320 -16.253 1.00 93.50 82 GLU A N 1
ATOM 636 C CA . GLU A 1 82 ? 1.351 -0.593 -16.890 1.00 93.50 82 GLU A CA 1
ATOM 637 C C . GLU A 1 82 ? 2.025 -1.502 -17.920 1.00 93.50 82 GLU A C 1
ATOM 639 O O . GLU A 1 82 ? 1.775 -2.708 -17.937 1.00 93.50 82 GLU A O 1
ATOM 644 N N . SER A 1 83 ? 2.929 -0.957 -18.737 1.00 91.50 83 SER A N 1
ATOM 645 C CA . SER A 1 83 ? 3.706 -1.740 -19.705 1.00 91.50 83 SER A CA 1
ATOM 646 C C . SER A 1 83 ? 4.621 -2.755 -19.012 1.00 91.50 83 SER A C 1
ATOM 648 O O . SER A 1 83 ? 4.697 -3.906 -19.440 1.00 91.50 83 SER A O 1
ATOM 650 N N . TYR A 1 84 ? 5.268 -2.362 -17.911 1.00 91.19 84 TYR A N 1
ATOM 651 C CA . TYR A 1 84 ? 6.084 -3.244 -17.072 1.00 91.19 84 TYR A CA 1
ATOM 652 C C . TYR A 1 84 ? 5.260 -4.407 -16.496 1.00 91.19 84 TYR A C 1
ATOM 654 O O . TYR A 1 84 ? 5.678 -5.562 -16.590 1.00 91.19 84 TYR A O 1
ATOM 662 N N . ILE A 1 85 ? 4.067 -4.113 -15.966 1.00 92.19 85 ILE A N 1
ATOM 663 C CA . ILE A 1 85 ? 3.148 -5.118 -15.413 1.00 92.19 85 ILE A CA 1
ATOM 664 C C . ILE A 1 85 ? 2.656 -6.061 -16.514 1.00 92.19 85 ILE A C 1
ATOM 666 O O . ILE A 1 85 ? 2.711 -7.278 -16.351 1.00 92.19 85 ILE A O 1
ATOM 670 N N . LYS A 1 86 ? 2.217 -5.515 -17.654 1.00 92.06 86 LYS A N 1
ATOM 671 C CA . LYS A 1 86 ? 1.707 -6.294 -18.792 1.00 92.06 86 LYS A CA 1
ATOM 672 C C . LYS A 1 86 ? 2.771 -7.214 -19.389 1.00 92.06 86 LYS A C 1
ATOM 674 O O . LYS A 1 86 ? 2.449 -8.315 -19.821 1.00 92.06 86 LYS A O 1
ATOM 679 N N . ALA A 1 87 ? 4.028 -6.778 -19.394 1.00 88.44 87 ALA A N 1
ATOM 680 C CA . ALA A 1 87 ? 5.155 -7.587 -19.838 1.00 88.44 87 ALA A CA 1
ATOM 681 C C . ALA A 1 87 ? 5.524 -8.717 -18.855 1.00 88.44 87 ALA A C 1
ATOM 683 O O . ALA A 1 87 ? 6.395 -9.522 -19.170 1.00 88.44 87 ALA A O 1
ATOM 684 N N . GLY A 1 88 ? 4.911 -8.777 -17.664 1.00 86.12 88 GLY A N 1
ATOM 685 C CA . GLY A 1 88 ? 5.216 -9.788 -16.649 1.00 86.12 88 GLY A CA 1
ATOM 686 C C . GLY A 1 88 ? 6.636 -9.680 -16.087 1.00 86.12 88 GLY A C 1
ATOM 687 O O . GLY A 1 88 ? 7.152 -10.647 -15.527 1.00 86.12 88 GLY A O 1
ATOM 688 N N . LYS A 1 89 ? 7.289 -8.520 -16.245 1.00 80.12 89 LYS A N 1
ATOM 689 C CA . LYS A 1 89 ? 8.648 -8.289 -15.750 1.00 80.12 89 LYS A CA 1
ATOM 690 C C . LYS A 1 89 ? 8.639 -8.309 -14.210 1.00 80.12 89 LYS A C 1
ATOM 692 O O . LYS A 1 89 ? 7.718 -7.802 -13.571 1.00 80.12 89 LYS A O 1
ATOM 697 N N . GLN A 1 90 ? 9.676 -8.902 -13.616 1.00 84.06 90 GLN A N 1
ATOM 698 C CA . GLN A 1 90 ? 9.869 -9.006 -12.161 1.00 84.06 90 GLN A CA 1
ATOM 699 C C . GLN A 1 90 ? 11.283 -8.549 -11.777 1.00 84.06 90 GLN A C 1
ATOM 701 O O . GLN A 1 90 ? 12.068 -9.298 -11.203 1.00 84.06 90 GLN A O 1
ATOM 706 N N . HIS A 1 91 ? 11.640 -7.321 -12.152 1.00 86.50 91 HIS A N 1
ATOM 707 C CA . HIS A 1 91 ? 12.907 -6.707 -11.747 1.00 86.50 91 HIS A CA 1
ATOM 708 C C . HIS A 1 91 ? 12.658 -5.568 -10.761 1.00 86.50 91 HIS A C 1
ATOM 710 O O . HIS A 1 91 ? 11.538 -5.077 -10.625 1.00 86.50 91 HIS A O 1
ATOM 716 N N . ARG A 1 92 ? 13.704 -5.119 -10.060 1.00 88.19 92 ARG A N 1
ATOM 717 C CA . ARG A 1 92 ? 13.582 -3.949 -9.182 1.00 88.19 92 ARG A CA 1
ATOM 718 C C . ARG A 1 92 ? 13.120 -2.749 -10.005 1.00 88.19 92 ARG A C 1
ATOM 720 O O . ARG A 1 92 ? 13.718 -2.456 -11.040 1.00 88.19 92 ARG A O 1
ATOM 727 N N . ASN A 1 93 ? 12.043 -2.100 -9.575 1.00 91.75 93 ASN A N 1
ATOM 728 C CA . ASN A 1 93 ? 11.440 -0.997 -10.315 1.00 91.75 93 ASN A CA 1
ATOM 729 C C . ASN A 1 93 ? 11.046 0.135 -9.363 1.00 91.75 93 ASN A C 1
ATOM 731 O O . ASN A 1 93 ? 9.996 0.105 -8.718 1.00 91.75 93 ASN A O 1
ATOM 735 N N . GLU A 1 94 ? 11.895 1.158 -9.295 1.00 92.56 94 GLU A N 1
ATOM 736 C CA . GLU A 1 94 ? 11.675 2.314 -8.422 1.00 92.56 94 GLU A CA 1
ATOM 737 C C . GLU A 1 94 ? 10.508 3.190 -8.881 1.00 92.56 94 GLU A C 1
ATOM 739 O O . GLU A 1 94 ? 9.848 3.825 -8.054 1.00 92.56 94 GLU A O 1
ATOM 744 N N . VAL A 1 95 ? 10.241 3.214 -10.190 1.00 93.69 95 VAL A N 1
ATOM 745 C CA . VAL A 1 95 ? 9.143 3.987 -10.780 1.00 93.69 95 VAL A CA 1
ATOM 746 C C . VAL A 1 95 ? 7.806 3.423 -10.305 1.00 93.69 95 VAL A C 1
ATOM 748 O O . VAL A 1 95 ? 6.956 4.185 -9.851 1.00 93.69 95 VAL A O 1
ATOM 751 N N . LEU A 1 96 ? 7.645 2.094 -10.316 1.00 95.06 96 LEU A N 1
ATOM 752 C CA . LEU A 1 96 ? 6.437 1.422 -9.823 1.00 95.06 96 LEU A CA 1
ATOM 753 C C . LEU A 1 96 ? 6.142 1.796 -8.367 1.00 95.06 96 LEU A C 1
ATOM 755 O O . LEU A 1 96 ? 5.032 2.224 -8.046 1.00 95.06 96 LEU A O 1
ATOM 759 N N . VAL A 1 97 ? 7.147 1.683 -7.496 1.00 95.31 97 VAL A N 1
ATOM 760 C CA . VAL A 1 97 ? 6.990 1.987 -6.067 1.00 95.31 97 VAL A CA 1
ATOM 761 C C . VAL A 1 97 ? 6.707 3.477 -5.855 1.00 95.31 97 VAL A C 1
ATOM 763 O O . VAL A 1 97 ? 5.878 3.839 -5.023 1.00 95.31 97 VAL A O 1
ATOM 766 N N . GLN A 1 98 ? 7.339 4.366 -6.625 1.00 95.19 98 GLN A N 1
ATOM 767 C CA . GLN A 1 98 ? 7.098 5.801 -6.502 1.00 95.19 98 GLN A CA 1
ATOM 768 C C . GLN A 1 98 ? 5.702 6.221 -6.973 1.00 95.19 98 GLN A C 1
ATOM 770 O O . GLN A 1 98 ? 5.070 7.043 -6.307 1.00 95.19 98 GLN A O 1
ATOM 775 N N . VAL A 1 99 ? 5.218 5.667 -8.086 1.00 95.75 99 VAL A 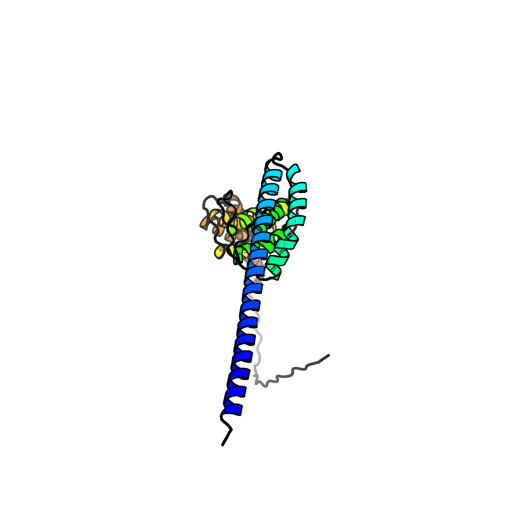N 1
ATOM 776 C CA . VAL A 1 99 ? 3.858 5.927 -8.576 1.00 95.75 99 VAL A CA 1
ATOM 777 C C . VAL A 1 99 ? 2.835 5.423 -7.562 1.00 95.75 99 VAL A C 1
ATOM 779 O O . VAL A 1 99 ? 1.913 6.158 -7.227 1.00 95.75 99 VAL A O 1
ATOM 782 N N . MET A 1 100 ? 3.040 4.233 -6.987 1.00 96.56 100 MET A N 1
ATOM 783 C CA . MET A 1 100 ? 2.197 3.714 -5.906 1.00 96.56 100 MET A CA 1
ATOM 784 C C . MET A 1 100 ? 2.102 4.698 -4.726 1.00 96.56 100 MET A C 1
ATOM 786 O O . MET A 1 100 ? 0.996 5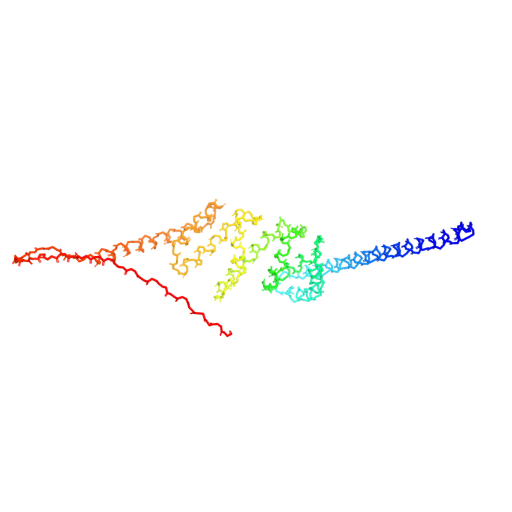.020 -4.300 1.00 96.56 100 MET A O 1
ATOM 790 N N . ILE A 1 101 ? 3.232 5.223 -4.231 1.00 94.94 101 ILE A N 1
ATOM 791 C CA . ILE A 1 101 ? 3.242 6.220 -3.140 1.00 94.94 101 ILE A CA 1
ATOM 792 C C . ILE A 1 101 ? 2.434 7.463 -3.523 1.00 94.94 101 ILE A C 1
ATOM 794 O O . ILE A 1 101 ? 1.621 7.942 -2.737 1.00 94.94 101 ILE A O 1
ATOM 798 N N . TRP A 1 102 ? 2.648 7.997 -4.727 1.00 95.25 102 TRP A N 1
ATOM 799 C CA . TRP A 1 102 ? 1.928 9.189 -5.165 1.00 95.25 102 TRP A CA 1
ATOM 800 C C . TRP A 1 102 ? 0.430 8.940 -5.340 1.00 95.25 102 TRP A C 1
ATOM 802 O O . TRP A 1 102 ? -0.352 9.836 -5.050 1.00 95.25 102 TRP A O 1
ATOM 812 N N . LEU A 1 103 ? 0.007 7.745 -5.756 1.00 96.12 103 LEU A N 1
ATOM 813 C CA . LEU A 1 103 ? -1.414 7.396 -5.829 1.00 96.12 103 LEU A CA 1
ATOM 814 C C . LEU A 1 103 ? -2.068 7.370 -4.441 1.00 96.12 103 LEU A C 1
ATOM 816 O O . LEU A 1 103 ? -3.171 7.898 -4.297 1.00 96.12 103 LEU A O 1
ATOM 820 N N . PHE A 1 104 ? -1.375 6.855 -3.417 1.00 95.44 104 PHE A N 1
ATOM 821 C CA . PHE A 1 104 ? -1.834 6.970 -2.026 1.00 95.44 104 PHE A CA 1
ATOM 822 C C . PHE A 1 104 ? -1.959 8.437 -1.597 1.00 95.44 104 PHE A C 1
ATOM 824 O O . PHE A 1 104 ? -2.996 8.828 -1.068 1.00 95.44 104 PHE A O 1
ATOM 831 N N . ASP A 1 105 ? -0.953 9.267 -1.893 1.00 93.12 105 ASP A N 1
ATOM 832 C CA . ASP A 1 105 ? -0.978 10.701 -1.572 1.00 93.12 105 ASP A CA 1
ATOM 833 C C . ASP A 1 105 ? -2.126 11.458 -2.269 1.00 93.12 105 ASP A C 1
ATOM 835 O O . ASP A 1 105 ? -2.634 12.446 -1.741 1.00 93.12 105 ASP A O 1
ATOM 839 N N . LEU A 1 106 ? -2.503 11.031 -3.479 1.00 93.44 106 LEU A N 1
ATOM 840 C CA . LEU A 1 106 ? -3.598 11.606 -4.267 1.00 93.44 106 LEU A CA 1
ATOM 841 C C . LEU A 1 106 ? -4.981 11.096 -3.834 1.00 93.44 106 LEU A C 1
ATOM 843 O O . LEU A 1 106 ? -5.990 11.633 -4.290 1.00 93.44 106 LEU A O 1
ATOM 847 N N . GLY A 1 107 ? -5.039 10.071 -2.980 1.00 91.69 107 GLY A N 1
ATOM 848 C CA . GLY A 1 107 ? -6.280 9.440 -2.538 1.00 91.69 107 GLY A CA 1
ATOM 849 C C . GLY A 1 107 ? -6.898 8.463 -3.544 1.00 91.69 107 GLY A C 1
ATOM 850 O O . GLY A 1 107 ? -7.998 7.970 -3.294 1.00 91.69 107 GLY A O 1
ATOM 851 N N . ASP A 1 108 ? -6.217 8.135 -4.649 1.00 94.44 108 ASP A N 1
ATOM 852 C CA . ASP A 1 108 ? -6.656 7.079 -5.572 1.00 94.44 108 ASP A CA 1
ATOM 853 C C . ASP A 1 108 ? -6.275 5.705 -5.007 1.00 94.44 108 ASP A C 1
ATOM 855 O O . ASP A 1 108 ? -5.326 5.041 -5.437 1.00 94.44 108 ASP A O 1
ATOM 859 N N . ILE A 1 109 ? -7.032 5.293 -3.989 1.00 94.88 109 ILE A N 1
ATOM 860 C CA . ILE A 1 109 ? -6.811 4.041 -3.267 1.00 94.88 109 ILE A CA 1
ATOM 861 C C . ILE A 1 109 ? -6.942 2.821 -4.187 1.00 94.88 109 ILE A C 1
ATOM 863 O O . ILE A 1 109 ? -6.232 1.833 -4.018 1.00 94.88 109 ILE A O 1
ATOM 867 N N . ALA A 1 110 ? -7.809 2.896 -5.201 1.00 94.31 110 ALA A N 1
ATOM 868 C CA . ALA A 1 110 ? -8.063 1.798 -6.120 1.00 94.31 110 ALA A CA 1
ATOM 869 C C . ALA A 1 110 ? -6.830 1.503 -6.976 1.00 94.31 110 ALA A C 1
ATOM 871 O O . ALA A 1 110 ? -6.404 0.351 -7.072 1.00 94.31 110 ALA A O 1
ATOM 872 N N . ALA A 1 111 ? -6.250 2.534 -7.594 1.00 94.75 111 ALA A N 1
ATOM 873 C CA . ALA A 1 111 ? -5.030 2.388 -8.374 1.00 94.75 111 ALA A CA 1
ATOM 874 C C . ALA A 1 111 ? -3.826 2.057 -7.485 1.00 94.75 111 ALA A C 1
ATOM 876 O O . ALA A 1 111 ? -3.041 1.170 -7.831 1.00 94.75 111 ALA A O 1
ATOM 877 N N . ALA A 1 112 ? -3.721 2.700 -6.319 1.00 96.19 112 ALA A N 1
ATOM 878 C CA . ALA A 1 112 ? -2.650 2.445 -5.364 1.00 96.19 112 ALA A CA 1
ATOM 879 C C . ALA A 1 112 ? -2.617 0.975 -4.919 1.00 96.19 112 ALA A C 1
ATOM 881 O O . ALA A 1 112 ? -1.563 0.343 -4.971 1.00 96.19 112 ALA A O 1
ATOM 882 N N . MET A 1 113 ? -3.771 0.399 -4.566 1.00 95.88 113 MET A N 1
ATOM 883 C CA . MET A 1 113 ? -3.868 -0.989 -4.103 1.00 95.88 113 MET A CA 1
ATOM 884 C C . MET A 1 113 ? -3.552 -2.015 -5.193 1.00 95.88 113 MET A C 1
ATOM 886 O O . MET A 1 113 ? -2.932 -3.039 -4.899 1.00 95.88 113 MET A O 1
ATOM 890 N N . ARG A 1 114 ? -3.897 -1.735 -6.459 1.00 95.38 114 ARG A N 1
ATOM 891 C CA . ARG A 1 114 ? -3.482 -2.591 -7.586 1.00 95.38 114 ARG A CA 1
ATOM 892 C C . ARG A 1 114 ? -1.960 -2.668 -7.698 1.00 95.38 114 ARG A C 1
ATOM 894 O O . ARG A 1 114 ? -1.417 -3.759 -7.845 1.00 95.38 114 ARG A O 1
ATOM 901 N N . LEU A 1 115 ? -1.273 -1.527 -7.600 1.00 95.81 115 LEU A N 1
ATOM 902 C CA . LEU A 1 115 ? 0.192 -1.495 -7.642 1.00 95.81 115 LEU A CA 1
ATOM 903 C C . LEU A 1 115 ? 0.822 -2.076 -6.370 1.00 95.81 115 LEU A C 1
ATOM 905 O O . LEU A 1 115 ? 1.846 -2.747 -6.457 1.00 95.81 115 LEU A O 1
ATOM 909 N N . ALA A 1 116 ? 0.201 -1.861 -5.209 1.00 95.38 116 ALA A N 1
ATOM 910 C CA . ALA A 1 116 ? 0.672 -2.367 -3.925 1.00 95.38 116 ALA A CA 1
ATOM 911 C C . ALA A 1 116 ? 0.737 -3.895 -3.882 1.00 95.38 116 ALA A C 1
ATOM 913 O O . ALA A 1 116 ? 1.748 -4.439 -3.443 1.00 95.38 116 ALA A O 1
ATOM 914 N N . GLY A 1 117 ? -0.294 -4.588 -4.381 1.00 93.38 117 GLY A N 1
ATOM 915 C CA . GLY A 1 117 ? -0.283 -6.052 -4.468 1.00 93.38 117 GLY A CA 1
ATOM 916 C C . GLY A 1 117 ? 0.929 -6.560 -5.250 1.00 93.38 117 GLY A C 1
ATOM 917 O O . GLY A 1 117 ? 1.704 -7.368 -4.746 1.00 93.38 117 GLY A O 1
ATOM 918 N N . ILE A 1 118 ? 1.170 -5.977 -6.427 1.00 94.00 118 ILE A N 1
ATOM 919 C CA . ILE A 1 118 ? 2.306 -6.328 -7.291 1.00 94.00 118 ILE A CA 1
ATOM 920 C C . ILE A 1 118 ? 3.641 -6.010 -6.609 1.00 94.00 118 ILE A C 1
ATOM 922 O O . ILE A 1 118 ? 4.563 -6.822 -6.643 1.00 94.00 118 ILE A O 1
ATOM 926 N N . ALA A 1 119 ? 3.758 -4.843 -5.971 1.00 94.31 119 ALA A N 1
ATOM 927 C CA . ALA A 1 119 ? 4.975 -4.434 -5.277 1.00 94.31 119 ALA A CA 1
ATOM 928 C C . ALA A 1 119 ? 5.322 -5.372 -4.109 1.00 94.31 119 ALA A C 1
ATOM 930 O O . ALA A 1 119 ? 6.495 -5.692 -3.909 1.00 94.31 119 ALA A O 1
ATOM 931 N N . ILE A 1 120 ? 4.311 -5.825 -3.359 1.00 93.75 120 ILE A N 1
ATOM 932 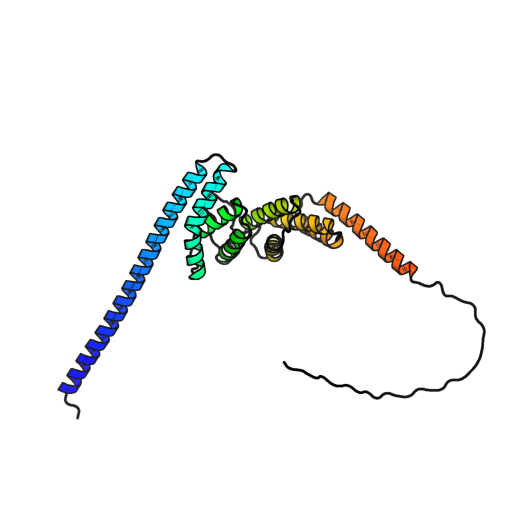C CA . ILE A 1 120 ? 4.461 -6.772 -2.248 1.00 93.75 120 ILE A CA 1
ATOM 933 C C . ILE A 1 120 ? 4.859 -8.153 -2.774 1.00 93.75 120 ILE A C 1
ATOM 935 O O . ILE A 1 120 ? 5.836 -8.722 -2.285 1.00 93.75 120 ILE A O 1
ATOM 939 N N . ASP A 1 121 ? 4.166 -8.661 -3.795 1.00 92.06 121 ASP A N 1
ATOM 940 C CA . ASP A 1 121 ? 4.438 -9.983 -4.370 1.00 92.06 121 ASP A CA 1
ATOM 941 C C . ASP A 1 121 ? 5.847 -10.051 -4.985 1.00 92.06 121 ASP A C 1
ATOM 943 O O . ASP A 1 121 ? 6.570 -11.032 -4.810 1.00 92.06 121 ASP A O 1
ATOM 947 N N . GLN A 1 122 ? 6.287 -8.966 -5.630 1.00 92.38 122 GLN A N 1
ATOM 948 C CA . GLN A 1 122 ? 7.638 -8.831 -6.185 1.00 92.38 122 GLN A CA 1
ATOM 949 C C . GLN A 1 122 ? 8.705 -8.451 -5.140 1.00 92.38 122 GLN A C 1
ATOM 951 O O . GLN A 1 122 ? 9.879 -8.334 -5.491 1.00 92.38 122 GLN A O 1
ATOM 956 N N . LYS A 1 123 ? 8.330 -8.240 -3.868 1.00 92.25 123 LYS A N 1
ATOM 957 C CA . LYS A 1 123 ? 9.224 -7.802 -2.776 1.00 92.25 123 LYS A CA 1
ATOM 958 C C . LYS A 1 123 ? 10.057 -6.568 -3.146 1.00 92.25 123 LYS A C 1
ATOM 960 O O . LYS A 1 123 ? 11.263 -6.506 -2.888 1.00 92.25 123 LYS A O 1
ATOM 965 N N . GLN A 1 124 ? 9.413 -5.590 -3.777 1.00 92.62 124 GLN A N 1
ATOM 966 C CA . GLN A 1 124 ? 10.076 -4.371 -4.230 1.00 92.62 124 GLN A CA 1
ATOM 967 C C . GLN A 1 124 ? 10.641 -3.572 -3.041 1.00 92.62 124 GLN A C 1
ATOM 969 O O . GLN A 1 124 ? 9.996 -3.492 -1.991 1.00 92.62 124 GLN A O 1
ATOM 974 N N . PRO A 1 125 ? 11.839 -2.972 -3.171 1.00 90.75 125 PRO A N 1
ATOM 975 C CA . PRO A 1 125 ? 12.409 -2.141 -2.120 1.00 90.75 125 PRO A CA 1
ATOM 976 C C . PRO A 1 125 ? 11.688 -0.793 -2.026 1.00 90.75 125 PRO A C 1
ATOM 978 O O . PRO A 1 125 ? 11.287 -0.205 -3.032 1.00 90.75 125 PRO A O 1
ATOM 981 N N . MET A 1 126 ? 11.581 -0.272 -0.806 1.00 91.12 126 MET A N 1
ATOM 982 C CA . MET A 1 126 ? 11.137 1.100 -0.577 1.00 91.12 126 MET A CA 1
ATOM 983 C C . MET A 1 126 ? 12.273 2.083 -0.927 1.00 91.12 126 MET A C 1
ATOM 985 O O . MET A 1 126 ? 13.440 1.733 -0.738 1.00 91.12 126 MET A O 1
ATOM 989 N N . PRO A 1 127 ? 11.987 3.308 -1.415 1.00 87.69 127 PRO A N 1
ATOM 990 C CA . PRO A 1 127 ? 13.011 4.331 -1.598 1.00 87.69 127 PRO A CA 1
ATOM 991 C C . PRO A 1 127 ? 13.720 4.643 -0.279 1.00 87.69 127 PRO A C 1
ATOM 993 O O . PRO A 1 127 ? 13.070 4.697 0.762 1.00 87.69 127 PRO A O 1
ATOM 996 N N . GLU A 1 128 ? 15.017 4.945 -0.344 1.00 82.75 128 GLU A N 1
ATOM 997 C CA . GLU A 1 128 ? 15.929 5.086 0.808 1.00 82.75 128 GLU A CA 1
ATOM 998 C C . GLU A 1 128 ? 15.434 6.026 1.924 1.00 82.75 128 GLU A C 1
ATOM 1000 O O . GLU A 1 128 ? 15.726 5.829 3.101 1.00 82.75 128 GLU A O 1
ATOM 1005 N N . ARG A 1 129 ? 14.617 7.030 1.582 1.00 84.12 129 ARG A N 1
ATOM 1006 C CA . ARG A 1 129 ? 14.020 7.960 2.555 1.00 84.12 129 ARG A CA 1
ATOM 1007 C C . ARG A 1 129 ? 13.020 7.310 3.522 1.00 84.12 129 ARG A C 1
ATOM 1009 O O . ARG A 1 129 ? 12.696 7.910 4.545 1.00 84.12 129 ARG A O 1
ATOM 1016 N N . PHE A 1 130 ? 12.483 6.140 3.185 1.00 85.94 130 PHE A N 1
ATOM 1017 C CA . PHE A 1 130 ? 11.541 5.408 4.024 1.00 85.94 130 PHE A CA 1
ATOM 1018 C C . PHE A 1 130 ? 12.270 4.309 4.787 1.00 85.94 130 PHE A C 1
ATOM 1020 O O . PHE A 1 130 ? 12.990 3.504 4.208 1.00 85.94 130 PHE A O 1
ATOM 1027 N N . LYS A 1 131 ? 12.026 4.245 6.097 1.00 84.62 131 LYS A N 1
ATOM 1028 C CA . LYS A 1 131 ? 12.523 3.156 6.952 1.00 84.62 131 LYS A CA 1
ATOM 1029 C C . LYS A 1 131 ? 11.619 1.920 6.933 1.00 84.62 131 LYS A C 1
ATOM 1031 O O . LYS A 1 131 ? 11.992 0.899 7.494 1.00 84.62 131 LYS A O 1
ATOM 1036 N N . SER A 1 132 ? 10.441 2.042 6.327 1.00 88.06 132 SER A N 1
ATOM 1037 C CA . SER A 1 132 ? 9.401 1.018 6.316 1.00 88.06 132 SER A CA 1
ATOM 1038 C C . SER A 1 132 ? 9.469 0.143 5.073 1.00 88.06 132 SER A C 1
ATOM 1040 O O . SER A 1 132 ? 9.886 0.591 4.002 1.00 88.06 132 SER A O 1
ATOM 1042 N N . THR A 1 133 ? 9.000 -1.095 5.196 1.00 92.38 133 THR A N 1
ATOM 1043 C CA . THR A 1 133 ? 8.775 -1.970 4.040 1.00 92.38 133 THR A CA 1
ATOM 1044 C C . THR A 1 133 ? 7.553 -1.515 3.234 1.00 92.38 133 THR A C 1
ATOM 1046 O O . THR A 1 133 ? 6.695 -0.786 3.734 1.00 92.38 133 THR A O 1
ATOM 1049 N N . VAL A 1 134 ? 7.424 -1.977 1.983 1.00 93.31 134 VAL A N 1
ATOM 1050 C CA . VAL A 1 134 ? 6.222 -1.713 1.165 1.00 93.31 134 VAL A CA 1
ATOM 1051 C C . VAL A 1 134 ? 4.954 -2.178 1.888 1.00 93.31 134 VAL A C 1
ATOM 1053 O O . VAL A 1 134 ? 3.950 -1.474 1.869 1.00 93.31 134 VAL A O 1
ATOM 1056 N N . SER A 1 135 ? 5.006 -3.333 2.560 1.00 94.00 135 SER A N 1
ATOM 1057 C CA . SER A 1 135 ? 3.852 -3.879 3.288 1.00 94.00 135 SER A CA 1
ATOM 1058 C C . SER A 1 135 ? 3.440 -2.981 4.453 1.00 94.00 135 SER A C 1
ATOM 1060 O O . SER A 1 135 ? 2.257 -2.699 4.612 1.00 94.00 135 SER A O 1
ATOM 1062 N N . GLU A 1 136 ? 4.406 -2.492 5.234 1.00 93.69 136 GLU A N 1
ATOM 1063 C CA . GLU A 1 136 ? 4.156 -1.559 6.339 1.00 93.69 136 GLU A CA 1
ATOM 1064 C C . GLU A 1 136 ? 3.591 -0.229 5.848 1.00 93.69 136 GLU A C 1
ATOM 1066 O O . GLU A 1 136 ? 2.602 0.250 6.399 1.00 93.69 136 GLU A O 1
ATOM 1071 N N . PHE A 1 137 ? 4.180 0.341 4.790 1.00 95.12 137 PHE A N 1
ATOM 1072 C CA . PHE A 1 137 ? 3.702 1.589 4.199 1.00 95.12 137 PHE A CA 1
ATOM 1073 C C . PHE A 1 137 ? 2.253 1.451 3.721 1.00 95.12 137 PHE A C 1
ATOM 1075 O O . PHE A 1 137 ? 1.399 2.247 4.099 1.00 95.12 137 PHE A O 1
ATOM 1082 N N . VAL A 1 138 ? 1.958 0.399 2.951 1.00 95.44 138 VAL A N 1
ATOM 1083 C CA . VAL A 1 138 ? 0.603 0.115 2.459 1.00 95.44 138 VAL A CA 1
ATOM 1084 C C . VAL A 1 138 ? -0.364 -0.083 3.625 1.00 95.44 138 VAL A C 1
ATOM 1086 O O . VAL A 1 138 ? -1.458 0.475 3.604 1.00 95.44 138 VAL A O 1
ATOM 1089 N N . ALA A 1 139 ? 0.030 -0.827 4.661 1.00 95.19 139 ALA A N 1
ATOM 1090 C CA . ALA A 1 139 ? -0.816 -1.056 5.823 1.00 95.19 139 ALA A CA 1
ATOM 1091 C C . ALA A 1 139 ? -1.144 0.253 6.564 1.00 95.19 139 ALA A C 1
ATOM 1093 O O . ALA A 1 139 ? -2.314 0.507 6.852 1.00 95.19 139 ALA A O 1
ATOM 1094 N N . ASP A 1 140 ? -0.161 1.107 6.848 1.00 95.19 140 ASP A N 1
ATOM 1095 C CA . ASP A 1 140 ? -0.421 2.385 7.521 1.00 95.19 140 ASP A CA 1
ATOM 1096 C C . ASP A 1 140 ? -1.259 3.331 6.627 1.00 95.19 140 ASP A C 1
ATOM 1098 O O . ASP A 1 140 ? -2.234 3.911 7.110 1.00 95.19 140 ASP A O 1
ATOM 1102 N N . SER A 1 141 ? -0.977 3.421 5.319 1.00 95.69 141 SER A N 1
ATOM 1103 C CA . SER A 1 141 ? -1.734 4.273 4.383 1.00 95.69 141 SER A CA 1
ATOM 1104 C C . SER A 1 141 ? -3.186 3.824 4.182 1.00 95.69 141 SER A C 1
ATOM 1106 O O . SER A 1 141 ? -4.094 4.656 4.184 1.00 95.69 141 SER A O 1
ATOM 1108 N N . VAL A 1 142 ? -3.440 2.519 4.039 1.00 96.44 142 VAL A N 1
ATOM 1109 C CA . VAL A 1 142 ? -4.808 1.980 3.919 1.00 96.44 142 VAL A CA 1
ATOM 1110 C C . VAL A 1 142 ? -5.597 2.224 5.200 1.00 96.44 142 VAL A C 1
ATOM 1112 O O . VAL A 1 142 ? -6.782 2.552 5.137 1.00 96.44 142 VAL A O 1
ATOM 1115 N N . LEU A 1 143 ? -4.957 2.100 6.364 1.00 95.75 143 LEU A N 1
ATOM 1116 C CA . LEU A 1 143 ? -5.617 2.356 7.636 1.00 95.75 143 LEU A CA 1
ATOM 1117 C C . LEU A 1 143 ? -5.973 3.839 7.798 1.00 95.75 143 LEU A C 1
ATOM 1119 O O . LEU A 1 143 ? -7.086 4.155 8.217 1.00 95.75 143 LEU A O 1
ATOM 1123 N N . GLU A 1 144 ? -5.061 4.749 7.446 1.00 95.62 144 GLU A N 1
ATOM 1124 C CA . GLU A 1 144 ? -5.324 6.191 7.450 1.00 95.62 144 GLU A CA 1
ATOM 1125 C C . GLU A 1 144 ? -6.495 6.547 6.524 1.00 95.62 144 GLU A C 1
ATOM 1127 O O . GLU A 1 144 ? -7.443 7.220 6.949 1.00 95.62 144 GLU A O 1
ATOM 1132 N N . TRP A 1 145 ? -6.483 6.018 5.297 1.00 95.88 145 TRP A N 1
ATOM 1133 C CA . TRP A 1 145 ? -7.588 6.163 4.353 1.00 95.88 145 TRP A CA 1
ATOM 1134 C C . TRP A 1 145 ? -8.902 5.609 4.926 1.00 95.88 145 TRP A C 1
ATOM 1136 O O . TRP A 1 145 ? -9.925 6.292 4.886 1.00 95.88 145 TRP A O 1
ATOM 1146 N N . ALA A 1 146 ? -8.889 4.417 5.530 1.00 95.81 146 ALA A N 1
ATOM 1147 C CA . ALA A 1 146 ? -10.084 3.796 6.097 1.00 95.81 146 ALA A CA 1
ATOM 1148 C C . ALA A 1 146 ? -10.665 4.614 7.265 1.00 95.81 146 ALA A C 1
ATOM 1150 O O . ALA A 1 146 ? -11.884 4.759 7.381 1.00 95.81 146 ALA A O 1
ATOM 1151 N N . VAL A 1 147 ? -9.811 5.204 8.109 1.00 94.62 147 VAL A N 1
ATOM 1152 C CA . VAL A 1 147 ? -10.232 6.121 9.181 1.00 94.62 147 VAL A CA 1
ATOM 1153 C C . VAL A 1 147 ? -10.878 7.379 8.607 1.00 94.62 147 VAL A C 1
ATOM 1155 O O . VAL A 1 147 ? -11.933 7.792 9.099 1.00 94.62 147 VAL A O 1
ATOM 1158 N N . ALA A 1 148 ? -10.287 7.977 7.571 1.00 94.25 148 ALA A N 1
ATOM 1159 C CA . ALA A 1 148 ? -10.871 9.128 6.887 1.00 94.25 148 ALA A CA 1
ATOM 1160 C C . ALA A 1 148 ? -12.225 8.779 6.245 1.00 94.25 148 ALA A C 1
ATOM 1162 O O . ALA A 1 148 ? -13.204 9.505 6.425 1.00 94.25 148 ALA A O 1
ATOM 1163 N N . GLN A 1 149 ? -12.316 7.628 5.580 1.00 93.75 149 GLN A N 1
ATOM 1164 C CA . GLN A 1 149 ? -13.524 7.179 4.900 1.00 93.75 149 GLN A CA 1
ATOM 1165 C C . GLN A 1 149 ? -14.662 6.872 5.879 1.00 93.75 149 GLN A C 1
ATOM 1167 O O . GLN A 1 149 ? -15.800 7.268 5.625 1.00 93.75 149 GLN A O 1
ATOM 1172 N N . ARG A 1 150 ? -14.349 6.265 7.034 1.00 93.00 150 ARG A N 1
ATOM 1173 C CA . ARG A 1 150 ? -15.301 6.054 8.135 1.00 93.00 150 ARG A CA 1
ATOM 1174 C C . ARG A 1 150 ? -15.837 7.378 8.678 1.00 93.00 150 ARG A C 1
ATOM 1176 O O . ARG A 1 150 ? -17.037 7.500 8.890 1.00 93.00 150 ARG A O 1
ATOM 1183 N N . ARG A 1 151 ? -14.975 8.385 8.874 1.00 92.06 151 ARG A N 1
ATOM 1184 C CA . ARG A 1 151 ? -15.405 9.730 9.315 1.00 92.06 151 ARG A CA 1
ATOM 1185 C C . ARG A 1 151 ? -16.323 10.408 8.301 1.00 92.06 151 ARG A C 1
ATOM 1187 O O . ARG A 1 151 ? -17.224 11.133 8.700 1.00 92.06 151 ARG A O 1
ATOM 1194 N N . ALA A 1 152 ? -16.103 10.155 7.015 1.00 92.50 152 ALA A N 1
ATOM 1195 C CA . ALA A 1 152 ? -16.952 10.636 5.931 1.00 92.50 152 ALA A CA 1
ATOM 1196 C C . ALA A 1 152 ? -18.215 9.775 5.702 1.00 92.50 152 ALA A C 1
ATOM 1198 O O . ALA A 1 152 ? -18.984 10.070 4.793 1.00 92.50 152 ALA A O 1
ATOM 1199 N N . GLY A 1 153 ? -18.430 8.707 6.483 1.00 89.56 153 GLY A N 1
ATOM 1200 C CA . GLY A 1 153 ? -19.583 7.810 6.342 1.00 89.56 153 GLY A CA 1
ATOM 1201 C C . GLY A 1 153 ? -19.548 6.901 5.107 1.00 89.56 153 GLY A C 1
ATOM 1202 O O . GLY A 1 153 ? -20.575 6.340 4.736 1.00 89.56 153 GLY A O 1
ATOM 1203 N N . GLY A 1 154 ? -18.395 6.753 4.451 1.00 89.19 154 GLY A N 1
ATOM 1204 C CA . GLY A 1 154 ? -18.259 5.885 3.281 1.00 89.19 154 GLY A CA 1
ATOM 1205 C C . GLY A 1 154 ? -17.778 4.474 3.614 1.00 89.19 154 GLY A C 1
ATOM 1206 O O . GLY A 1 154 ? -17.362 4.164 4.733 1.00 89.19 154 GLY A O 1
ATOM 1207 N N . ALA A 1 155 ? -17.817 3.604 2.607 1.00 90.19 155 ALA A N 1
ATOM 1208 C CA . ALA A 1 155 ? -17.382 2.221 2.734 1.00 90.19 155 ALA A CA 1
ATOM 1209 C C . ALA A 1 155 ? -15.851 2.108 2.714 1.00 90.19 155 ALA A C 1
ATOM 1211 O O . ALA A 1 155 ? -15.186 2.676 1.857 1.00 90.19 155 ALA A O 1
ATOM 1212 N N . VAL A 1 156 ? -15.300 1.324 3.642 1.00 91.19 156 VAL A N 1
ATOM 1213 C CA . VAL A 1 156 ? -13.856 1.013 3.706 1.00 91.19 156 VAL A CA 1
ATOM 1214 C C . VAL A 1 156 ? -13.490 -0.288 2.978 1.00 91.19 156 VAL A C 1
ATOM 1216 O O . VAL A 1 156 ? -12.317 -0.582 2.753 1.00 91.19 156 VAL A O 1
ATOM 1219 N N . ALA A 1 157 ? -14.501 -1.086 2.633 1.00 90.06 157 ALA A N 1
ATOM 1220 C CA . ALA A 1 157 ? -14.348 -2.267 1.798 1.00 90.06 157 ALA A CA 1
ATOM 1221 C C . ALA A 1 157 ? -14.175 -1.840 0.326 1.00 90.06 157 ALA A C 1
ATOM 1223 O O . ALA A 1 157 ? -14.775 -0.840 -0.077 1.00 90.06 157 ALA A O 1
ATOM 1224 N N . PRO A 1 158 ? -13.390 -2.574 -0.483 1.00 94.12 158 PRO A N 1
ATOM 1225 C CA . PRO A 1 158 ? -12.716 -3.840 -0.157 1.00 94.12 158 PRO A CA 1
ATOM 1226 C C . PRO A 1 158 ? -11.294 -3.681 0.418 1.00 94.12 158 PRO A C 1
ATOM 1228 O O . PRO A 1 158 ? -10.690 -4.656 0.853 1.00 94.12 158 PRO A O 1
ATOM 1231 N N . TYR A 1 159 ? -10.722 -2.473 0.407 1.00 93.69 159 TYR A N 1
ATOM 1232 C CA . TYR A 1 159 ? -9.278 -2.285 0.615 1.00 93.69 159 TYR A CA 1
ATOM 1233 C C . TYR A 1 159 ? -8.815 -2.550 2.046 1.00 93.69 159 TYR A C 1
ATOM 1235 O O . TYR A 1 159 ? -7.758 -3.150 2.238 1.00 93.69 159 TYR A O 1
ATOM 1243 N N . PHE A 1 160 ? -9.603 -2.142 3.045 1.00 94.31 160 PHE A N 1
ATOM 1244 C CA . PHE A 1 160 ? -9.295 -2.480 4.435 1.00 94.31 160 PHE A CA 1
ATOM 1245 C C . PHE A 1 160 ? -9.305 -3.998 4.643 1.00 94.31 160 PHE A C 1
ATOM 1247 O O . PHE A 1 160 ? -8.393 -4.537 5.265 1.00 94.31 160 PHE A O 1
ATOM 1254 N N . ASP A 1 161 ? -10.321 -4.673 4.101 1.00 94.12 161 ASP A N 1
ATOM 1255 C CA . ASP A 1 161 ? -10.523 -6.108 4.290 1.00 94.12 161 ASP A CA 1
ATOM 1256 C C . ASP A 1 161 ? -9.372 -6.902 3.636 1.00 94.12 161 ASP A C 1
ATOM 1258 O O . ASP A 1 161 ? -8.826 -7.805 4.265 1.00 94.12 161 ASP A O 1
ATOM 1262 N N . TRP A 1 162 ? -8.880 -6.466 2.466 1.00 94.31 162 TRP A N 1
ATOM 1263 C CA . TRP A 1 162 ? -7.701 -7.053 1.810 1.00 94.31 162 TRP A CA 1
ATOM 1264 C C . TRP A 1 162 ? -6.450 -7.065 2.703 1.00 94.31 162 TRP A C 1
ATOM 1266 O O . TRP A 1 162 ? -5.736 -8.067 2.757 1.00 94.31 162 TRP A O 1
ATOM 1276 N N . VAL A 1 163 ? -6.160 -5.964 3.410 1.00 93.25 163 VAL A N 1
ATOM 1277 C CA . VAL A 1 163 ? -5.013 -5.928 4.338 1.00 93.25 163 VAL A CA 1
ATOM 1278 C C . VAL A 1 163 ? -5.324 -6.743 5.590 1.00 93.25 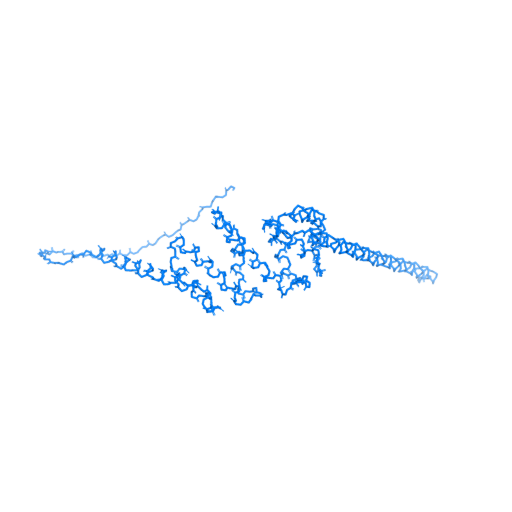163 VAL A C 1
ATOM 1280 O O . VAL A 1 163 ? -4.463 -7.486 6.062 1.00 93.25 163 VAL A O 1
ATOM 1283 N N . PHE A 1 164 ? -6.550 -6.629 6.111 1.00 93.50 164 PHE A N 1
ATOM 1284 C CA . PHE A 1 164 ? -6.986 -7.298 7.333 1.00 93.50 164 PHE A CA 1
ATOM 1285 C C . PHE A 1 164 ? -6.864 -8.827 7.234 1.00 93.50 164 PHE A C 1
ATOM 1287 O O . PHE A 1 164 ? -6.298 -9.462 8.122 1.00 93.50 164 PHE A O 1
ATOM 1294 N N . GLU A 1 165 ? -7.298 -9.412 6.118 1.00 93.50 165 GLU A N 1
ATOM 1295 C CA . GLU A 1 165 ? -7.187 -10.851 5.842 1.00 93.50 165 GLU A CA 1
ATOM 1296 C C . GLU A 1 165 ? -5.730 -11.332 5.744 1.00 93.50 165 GLU A C 1
ATOM 1298 O O . GLU A 1 165 ? -5.432 -12.500 5.992 1.00 93.50 165 GLU A O 1
ATOM 1303 N N . ARG A 1 166 ? -4.795 -10.430 5.422 1.00 91.94 166 ARG A N 1
ATOM 1304 C CA . ARG A 1 166 ? -3.375 -10.741 5.201 1.00 91.94 166 ARG A CA 1
ATOM 1305 C C . ARG A 1 166 ? -2.471 -10.339 6.371 1.00 91.94 166 ARG A C 1
ATOM 1307 O O . ARG A 1 166 ? -1.259 -10.533 6.270 1.00 91.94 166 ARG A O 1
ATOM 1314 N N . LEU A 1 167 ? -3.016 -9.849 7.491 1.00 87.50 167 LEU A N 1
ATOM 1315 C CA . LEU A 1 167 ? -2.248 -9.318 8.635 1.00 87.50 167 LEU A CA 1
ATOM 1316 C C . LEU A 1 167 ? -1.192 -10.273 9.198 1.00 87.50 167 LEU A C 1
ATOM 1318 O O . LEU A 1 167 ? -0.135 -9.829 9.638 1.00 87.50 167 LEU A O 1
ATOM 1322 N N . ILE A 1 168 ? -1.485 -11.574 9.213 1.00 84.88 168 ILE A N 1
ATOM 1323 C CA . ILE A 1 168 ? -0.577 -12.592 9.758 1.00 84.88 168 ILE A CA 1
ATOM 1324 C C . ILE A 1 168 ? 0.534 -12.925 8.752 1.00 84.88 168 ILE A C 1
ATOM 1326 O O . ILE A 1 168 ? 1.664 -13.200 9.149 1.00 84.88 168 ILE A O 1
ATOM 1330 N N . THR A 1 169 ? 0.212 -12.886 7.457 1.00 89.06 169 THR A N 1
ATOM 1331 C CA . THR A 1 169 ? 1.123 -13.265 6.365 1.00 89.06 169 THR A CA 1
ATOM 1332 C C . THR A 1 169 ? 2.040 -12.133 5.916 1.00 89.06 169 THR A C 1
ATOM 1334 O O . THR A 1 169 ? 3.145 -12.389 5.440 1.00 89.06 169 THR A O 1
ATOM 1337 N N . LEU A 1 170 ? 1.593 -10.882 6.047 1.00 89.19 170 LEU A N 1
ATOM 1338 C CA . LEU A 1 170 ? 2.387 -9.722 5.671 1.00 89.19 170 LEU A CA 1
ATOM 1339 C C . LEU A 1 170 ? 3.474 -9.459 6.724 1.00 89.19 170 LEU A C 1
ATOM 1341 O O . LEU A 1 170 ? 3.222 -9.595 7.925 1.00 89.19 170 LEU A O 1
ATOM 1345 N N . PRO A 1 171 ? 4.679 -9.036 6.301 1.00 88.19 171 PRO A N 1
ATOM 1346 C CA . PRO A 1 171 ? 5.741 -8.638 7.214 1.00 88.19 171 PRO A CA 1
ATOM 1347 C C . PRO A 1 171 ? 5.405 -7.273 7.832 1.00 88.19 171 PRO A C 1
ATOM 1349 O O . PRO A 1 171 ? 5.861 -6.237 7.364 1.00 88.19 171 PRO A O 1
ATOM 1352 N N . LEU A 1 172 ? 4.551 -7.281 8.856 1.00 90.56 172 LEU A N 1
ATOM 1353 C CA . LEU A 1 172 ? 4.128 -6.103 9.616 1.00 90.56 172 LEU A CA 1
ATOM 1354 C C . LEU A 1 172 ? 4.603 -6.218 11.062 1.00 90.56 172 LEU A C 1
ATOM 1356 O O . LEU A 1 172 ? 4.503 -7.308 11.643 1.00 90.56 172 LEU A O 1
ATOM 1360 N N . HIS A 1 173 ? 5.030 -5.104 11.664 1.00 91.56 173 HIS A N 1
ATOM 1361 C CA . HIS A 1 173 ? 5.281 -5.079 13.104 1.00 91.56 173 HIS A CA 1
ATOM 1362 C C . HIS A 1 173 ? 3.975 -5.171 13.899 1.00 91.56 173 HIS A C 1
ATOM 1364 O O . HIS A 1 173 ? 2.890 -4.810 13.429 1.00 91.56 173 HIS A O 1
ATOM 1370 N N . ASP A 1 174 ? 4.097 -5.627 15.141 1.00 92.81 174 ASP A N 1
ATOM 1371 C CA . ASP A 1 174 ? 2.952 -5.890 16.012 1.00 92.81 174 ASP A CA 1
ATOM 1372 C C . ASP A 1 174 ? 2.127 -4.628 16.292 1.00 92.81 174 ASP A C 1
ATOM 1374 O O . ASP A 1 174 ? 0.898 -4.682 16.320 1.00 92.81 174 ASP A O 1
ATOM 1378 N N . VAL A 1 175 ? 2.777 -3.462 16.361 1.00 92.62 175 VAL A N 1
ATOM 1379 C CA . VAL A 1 175 ? 2.094 -2.170 16.519 1.00 92.62 175 VAL A CA 1
ATOM 1380 C C . VAL A 1 175 ? 1.131 -1.902 15.355 1.00 92.62 175 VAL A C 1
ATOM 1382 O O . VAL A 1 175 ? -0.007 -1.496 15.588 1.00 92.62 175 VAL A O 1
ATOM 1385 N N . GLN A 1 176 ? 1.527 -2.149 14.099 1.00 92.38 176 GLN A N 1
ATOM 1386 C CA . GLN A 1 176 ? 0.622 -2.008 12.951 1.00 92.38 176 GLN A CA 1
ATOM 1387 C C . GLN A 1 176 ? -0.543 -2.997 13.038 1.00 92.38 176 GLN A C 1
ATOM 1389 O O . GLN A 1 176 ? -1.694 -2.595 12.852 1.00 92.38 176 GLN A O 1
ATOM 1394 N N . ARG A 1 177 ? -0.276 -4.267 13.375 1.00 94.62 177 ARG A N 1
ATOM 1395 C CA . ARG A 1 177 ? -1.328 -5.291 13.527 1.00 94.62 177 ARG A CA 1
ATOM 1396 C C . ARG A 1 177 ? -2.354 -4.875 14.579 1.00 94.62 177 ARG A C 1
ATOM 1398 O O . ARG A 1 177 ? -3.558 -4.929 14.327 1.00 94.62 177 ARG A O 1
ATOM 1405 N N . ALA A 1 178 ? -1.890 -4.379 15.723 1.00 94.81 178 ALA A N 1
ATOM 1406 C CA . ALA A 1 178 ? -2.751 -3.908 16.798 1.00 94.81 178 ALA A CA 1
ATOM 1407 C C . ALA A 1 178 ? -3.655 -2.743 16.365 1.00 94.81 178 ALA A C 1
ATOM 1409 O O . ALA A 1 178 ? -4.844 -2.730 16.695 1.00 94.81 178 ALA A O 1
ATOM 1410 N N . LYS A 1 179 ? -3.140 -1.789 15.572 1.00 95.31 179 LYS A N 1
ATOM 1411 C CA . LYS A 1 179 ? -3.957 -0.692 15.023 1.00 95.31 179 LYS A CA 1
ATOM 1412 C C . LYS A 1 179 ? -5.097 -1.207 14.132 1.00 95.31 179 LYS A C 1
ATOM 1414 O O . LYS A 1 179 ? -6.208 -0.680 14.207 1.00 95.31 179 LYS A O 1
ATOM 1419 N N . TYR A 1 180 ? -4.845 -2.234 13.319 1.00 96.25 180 TYR A N 1
ATOM 1420 C CA . TYR A 1 180 ? -5.871 -2.849 12.472 1.00 96.25 180 TYR A CA 1
ATOM 1421 C C . TYR A 1 180 ? -6.959 -3.544 13.290 1.00 96.25 180 TYR A C 1
ATOM 1423 O O . TYR A 1 180 ? -8.144 -3.292 13.066 1.00 96.25 180 TYR A O 1
ATOM 1431 N N . TYR A 1 181 ? -6.575 -4.366 14.271 1.00 96.00 181 TYR A N 1
ATOM 1432 C CA . TYR A 1 181 ? -7.535 -5.015 15.168 1.00 96.00 181 TYR A CA 1
ATOM 1433 C C . TYR A 1 181 ? -8.366 -4.004 15.952 1.00 96.00 181 TYR A C 1
ATOM 1435 O O . TYR A 1 181 ? -9.579 -4.160 16.070 1.00 96.00 181 TYR A O 1
ATOM 1443 N N . LYS A 1 182 ? -7.750 -2.910 16.409 1.00 95.44 182 LYS A N 1
ATOM 1444 C CA . LYS A 1 182 ? -8.477 -1.801 17.028 1.00 95.44 182 LYS A CA 1
ATOM 1445 C C . LYS A 1 182 ? -9.533 -1.209 16.092 1.00 95.44 182 LYS A C 1
ATOM 1447 O O . LYS A 1 182 ? -10.681 -1.044 16.495 1.00 95.44 182 LYS A O 1
ATOM 1452 N N . PHE A 1 183 ? -9.165 -0.889 14.853 1.00 95.75 183 PHE A N 1
ATOM 1453 C CA . PHE A 1 183 ? -10.102 -0.314 13.888 1.00 95.75 183 PHE A CA 1
ATOM 1454 C C . PHE A 1 183 ? -11.240 -1.287 13.537 1.00 95.75 183 PHE A C 1
ATOM 1456 O O . PHE A 1 183 ? -12.397 -0.875 13.430 1.00 95.75 183 PHE A O 1
ATOM 1463 N N . ALA A 1 184 ? -10.937 -2.583 13.418 1.00 94.94 184 ALA A N 1
ATOM 1464 C CA . ALA A 1 184 ? -11.936 -3.631 13.228 1.00 94.94 184 ALA A CA 1
ATOM 1465 C C . ALA A 1 184 ? -12.889 -3.748 14.432 1.00 94.94 184 ALA A C 1
ATOM 1467 O O . ALA A 1 184 ? -14.101 -3.847 14.239 1.00 94.94 184 ALA A O 1
ATOM 1468 N N . ALA A 1 185 ? -12.370 -3.662 15.663 1.00 94.62 185 ALA A N 1
ATOM 1469 C CA . ALA A 1 185 ? -13.173 -3.667 16.885 1.00 94.62 185 ALA A CA 1
ATOM 1470 C C . ALA A 1 185 ? -14.148 -2.482 16.943 1.00 94.62 185 ALA A C 1
ATOM 1472 O O . ALA A 1 185 ? -15.325 -2.665 17.249 1.00 94.62 185 ALA A O 1
ATOM 1473 N N . GLU A 1 186 ? -13.679 -1.276 16.606 1.00 93.88 186 GLU A N 1
ATOM 1474 C CA . GLU A 1 186 ? -14.520 -0.074 16.527 1.00 93.88 186 GLU A CA 1
ATOM 1475 C C . GLU A 1 186 ? -15.672 -0.275 15.527 1.00 93.88 186 GLU A C 1
ATOM 1477 O O . GLU A 1 186 ? -16.834 -0.087 15.885 1.00 93.88 186 GLU A O 1
ATOM 1482 N N . ARG A 1 187 ? -15.370 -0.764 14.315 1.00 93.94 187 ARG A N 1
ATOM 1483 C CA . ARG A 1 187 ? -16.378 -1.053 13.279 1.00 93.94 187 ARG A CA 1
ATOM 1484 C C . ARG A 1 187 ? -17.376 -2.137 13.693 1.00 93.94 187 ARG A C 1
ATOM 1486 O O . ARG A 1 187 ? -18.557 -2.039 13.371 1.00 93.94 187 ARG A O 1
ATOM 1493 N N . ALA A 1 188 ? -16.916 -3.193 14.362 1.00 93.31 188 ALA A N 1
ATOM 1494 C CA 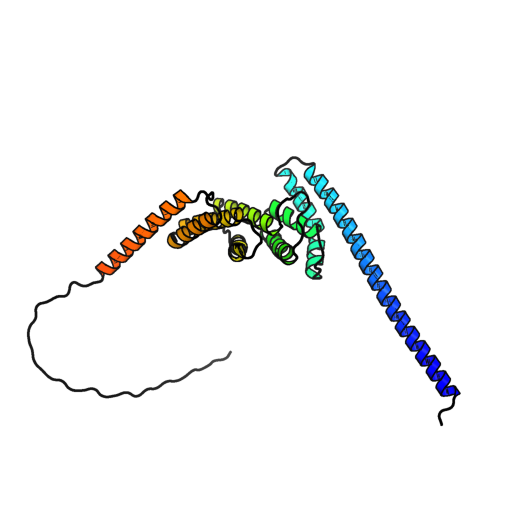. ALA A 1 188 ? -17.783 -4.272 14.828 1.00 93.31 188 ALA A CA 1
ATOM 1495 C C . ALA A 1 188 ? -18.740 -3.785 15.927 1.00 93.31 188 ALA A C 1
ATOM 1497 O O . ALA A 1 188 ? -19.930 -4.099 15.886 1.00 93.31 188 ALA A O 1
ATOM 1498 N N . ALA A 1 189 ? -18.247 -2.954 16.851 1.00 93.25 189 ALA A N 1
ATOM 1499 C CA . ALA A 1 189 ? -19.064 -2.341 17.894 1.00 93.25 189 ALA A CA 1
ATOM 1500 C C . ALA A 1 189 ? -20.116 -1.378 17.317 1.00 93.25 189 ALA A C 1
ATOM 1502 O O . ALA A 1 189 ? -21.257 -1.387 17.769 1.00 93.25 189 ALA A O 1
ATOM 1503 N N . GLU A 1 190 ? -19.768 -0.587 16.295 1.00 91.25 190 GLU A N 1
ATOM 1504 C CA . GLU A 1 190 ? -20.714 0.289 15.577 1.00 91.25 190 GLU A CA 1
ATOM 1505 C C . GLU A 1 190 ? -21.849 -0.497 14.900 1.00 91.25 190 GLU A C 1
ATOM 1507 O O . GLU A 1 190 ? -22.976 -0.016 14.819 1.00 91.25 190 GLU A O 1
ATOM 1512 N N . ARG A 1 191 ? -21.573 -1.726 14.450 1.00 90.81 191 ARG A N 1
ATOM 1513 C CA . ARG A 1 191 ? -22.562 -2.638 13.849 1.00 90.81 191 ARG A CA 1
ATOM 1514 C C . ARG A 1 191 ? -23.368 -3.440 14.880 1.00 90.81 191 ARG A C 1
ATOM 1516 O O . ARG A 1 191 ? -24.194 -4.255 14.485 1.00 90.81 191 ARG A O 1
ATOM 1523 N N . GLY A 1 192 ? -23.108 -3.262 16.178 1.00 91.25 192 GLY A N 1
ATOM 1524 C CA . GLY A 1 192 ? -23.760 -4.014 17.257 1.00 91.25 192 GLY A CA 1
ATOM 1525 C C . GLY A 1 192 ? -23.248 -5.448 17.447 1.00 91.25 192 GLY A C 1
ATOM 1526 O O . GLY A 1 192 ? -23.815 -6.202 18.234 1.00 91.25 192 GLY A O 1
ATOM 1527 N N . VAL A 1 193 ? -22.165 -5.845 16.769 1.00 93.50 193 VAL A N 1
ATOM 1528 C CA . VAL A 1 193 ? -21.569 -7.186 16.900 1.00 93.50 193 VAL A CA 1
ATOM 1529 C C . VAL A 1 193 ? -20.505 -7.163 18.002 1.00 93.50 193 VAL A C 1
ATOM 1531 O O . VAL A 1 193 ? -19.298 -7.188 17.749 1.00 93.50 193 VAL A O 1
ATOM 1534 N N . PHE A 1 194 ? -20.957 -7.066 19.254 1.00 92.50 194 PHE A N 1
ATOM 1535 C CA . PHE A 1 194 ? -20.077 -6.827 20.405 1.00 92.50 194 PHE A CA 1
ATOM 1536 C C . PHE A 1 194 ? -19.150 -8.002 20.749 1.00 92.50 194 PHE A C 1
ATOM 1538 O O . PHE A 1 194 ? -18.046 -7.770 21.237 1.00 92.50 194 PHE A O 1
ATOM 1545 N N . SER A 1 195 ? -19.542 -9.244 20.451 1.00 91.06 195 SER A N 1
ATOM 1546 C CA . SER A 1 195 ? -18.701 -10.432 20.667 1.00 91.06 195 SER A CA 1
ATOM 1547 C C . SER A 1 195 ? -17.453 -10.414 19.779 1.00 91.06 195 SER A C 1
ATOM 1549 O O . SER A 1 195 ? -16.332 -10.557 20.265 1.00 91.06 195 SER A O 1
ATOM 1551 N N . ALA A 1 196 ? -17.625 -10.142 18.482 1.00 92.81 196 ALA A N 1
ATOM 1552 C CA . ALA A 1 196 ? -16.510 -9.968 17.555 1.00 92.81 196 ALA A CA 1
ATOM 1553 C C . ALA A 1 196 ? -15.641 -8.760 17.942 1.00 92.81 196 ALA A C 1
ATOM 1555 O O . ALA A 1 196 ? -14.415 -8.849 17.922 1.00 92.81 196 ALA A O 1
ATOM 1556 N N . ALA A 1 197 ? -16.265 -7.649 18.352 1.00 93.69 197 ALA A N 1
ATOM 1557 C CA . ALA A 1 197 ? -15.544 -6.465 18.811 1.00 93.69 197 ALA A CA 1
ATOM 1558 C C . ALA A 1 197 ? -14.659 -6.750 20.036 1.00 93.69 197 ALA A C 1
ATOM 1560 O O . ALA A 1 197 ? -13.535 -6.249 20.104 1.00 93.69 197 ALA A O 1
ATOM 1561 N N . LEU A 1 198 ? -15.134 -7.575 20.975 1.00 92.88 198 LEU A N 1
ATOM 1562 C CA . LEU A 1 198 ? -14.368 -7.990 22.148 1.00 92.88 198 LEU A CA 1
ATOM 1563 C C . LEU A 1 198 ? -13.152 -8.834 21.748 1.00 92.88 198 LEU A C 1
ATOM 1565 O O . LEU A 1 198 ? -12.034 -8.507 22.142 1.00 92.88 198 LEU A O 1
ATOM 1569 N N . ASN A 1 199 ? -13.352 -9.831 20.881 1.00 95.12 199 ASN A N 1
ATOM 1570 C CA . ASN A 1 199 ? -12.266 -10.669 20.366 1.00 95.12 199 ASN A CA 1
ATOM 1571 C C . ASN A 1 199 ? -11.191 -9.833 19.659 1.00 95.12 199 ASN A C 1
ATOM 1573 O O . ASN A 1 199 ? -9.999 -10.030 19.882 1.00 95.12 199 ASN A O 1
ATOM 1577 N N . PHE A 1 200 ? -11.591 -8.858 18.837 1.00 95.44 200 PHE A N 1
ATOM 1578 C CA . PHE A 1 200 ? -10.640 -7.959 18.183 1.00 95.44 200 PHE A CA 1
ATOM 1579 C C . PHE A 1 200 ? -9.897 -7.057 19.176 1.00 95.44 200 PHE A C 1
ATOM 1581 O O . PHE A 1 200 ? -8.704 -6.817 18.996 1.00 95.44 200 PHE A O 1
ATOM 1588 N N . CYS A 1 201 ? -10.548 -6.588 20.247 1.00 93.44 201 CYS A N 1
ATOM 1589 C CA . CYS A 1 201 ? -9.853 -5.867 21.318 1.00 93.44 201 CYS A CA 1
ATOM 1590 C C . CYS A 1 201 ? -8.788 -6.741 21.993 1.00 93.44 201 CYS A C 1
ATOM 1592 O O . CYS A 1 201 ? -7.686 -6.259 22.250 1.00 93.44 201 CYS A O 1
ATOM 1594 N N . ASP A 1 202 ? -9.101 -8.009 22.259 1.00 93.94 202 ASP A N 1
ATOM 1595 C CA . ASP A 1 202 ? -8.162 -8.950 22.874 1.00 93.94 202 ASP A CA 1
ATOM 1596 C C . ASP A 1 202 ? -6.961 -9.216 21.961 1.00 93.94 202 ASP A C 1
ATOM 1598 O O . ASP A 1 202 ? -5.821 -9.094 22.407 1.00 93.94 202 ASP A O 1
ATOM 1602 N N . GLN A 1 203 ? -7.197 -9.456 20.665 1.00 94.06 203 GLN A N 1
ATOM 1603 C CA . GLN A 1 203 ? -6.121 -9.598 19.677 1.00 94.06 203 GLN A CA 1
ATOM 1604 C C . GLN A 1 203 ? -5.236 -8.347 19.612 1.00 94.06 203 GLN A C 1
ATOM 1606 O O . GLN A 1 203 ? -4.012 -8.458 19.595 1.00 94.06 203 GLN A O 1
ATOM 1611 N N . ALA A 1 204 ? -5.827 -7.147 19.632 1.00 93.38 204 ALA A N 1
ATOM 1612 C CA . ALA A 1 204 ? -5.057 -5.905 19.634 1.00 93.38 204 ALA A CA 1
ATOM 1613 C C . ALA A 1 204 ? -4.108 -5.811 20.842 1.00 93.38 204 ALA A C 1
ATOM 1615 O O . ALA A 1 204 ? -2.969 -5.387 20.673 1.00 93.38 204 ALA A O 1
ATOM 1616 N N . ILE A 1 205 ? -4.553 -6.238 22.031 1.00 93.75 205 ILE A N 1
ATOM 1617 C CA . ILE A 1 205 ? -3.737 -6.258 23.257 1.00 93.75 205 ILE A CA 1
ATOM 1618 C C . ILE A 1 205 ? -2.619 -7.301 23.168 1.00 93.75 205 ILE A C 1
ATOM 1620 O O . ILE A 1 205 ? -1.520 -7.043 23.653 1.00 93.75 205 ILE A O 1
ATOM 1624 N N . THR A 1 206 ? -2.882 -8.462 22.558 1.00 94.00 206 THR A N 1
ATOM 1625 C CA . THR A 1 206 ? -1.866 -9.506 22.359 1.00 94.00 206 THR A CA 1
ATOM 1626 C C . THR A 1 206 ? -0.688 -9.005 21.526 1.00 94.00 206 THR A C 1
ATOM 1628 O O . THR A 1 206 ? 0.452 -9.315 21.857 1.00 94.00 206 THR A O 1
ATOM 1631 N N . TYR A 1 207 ? -0.949 -8.222 20.475 1.00 92.50 207 TYR A N 1
ATOM 1632 C CA . TYR A 1 207 ? 0.110 -7.639 19.646 1.00 92.50 207 TYR A CA 1
ATOM 1633 C C . TYR A 1 207 ? 0.744 -6.394 20.282 1.00 92.50 207 TYR A C 1
ATOM 1635 O O . TYR A 1 207 ? 1.961 -6.243 20.266 1.00 92.50 207 TYR A O 1
ATOM 1643 N N . ASP A 1 208 ? -0.058 -5.498 20.858 1.00 92.38 208 ASP A N 1
ATOM 1644 C CA . ASP A 1 208 ? 0.438 -4.297 21.529 1.00 92.38 208 ASP A CA 1
ATOM 1645 C C . ASP A 1 208 ? -0.392 -3.988 22.779 1.00 92.38 208 ASP A C 1
ATOM 1647 O O . ASP A 1 208 ? -1.522 -3.492 22.710 1.00 92.38 208 ASP A O 1
ATOM 1651 N N . ALA A 1 209 ? 0.208 -4.191 23.953 1.00 86.56 209 ALA A N 1
ATOM 1652 C CA . ALA A 1 209 ? -0.397 -3.809 25.229 1.00 86.56 209 ALA A CA 1
ATOM 1653 C C . ALA A 1 209 ? -0.736 -2.300 25.291 1.00 86.56 209 ALA A C 1
ATOM 1655 O O . ALA A 1 209 ? -1.621 -1.881 26.042 1.00 86.56 209 ALA A O 1
ATOM 1656 N N . GLY A 1 210 ? -0.067 -1.481 24.472 1.00 85.06 210 GLY A N 1
ATOM 1657 C CA . GLY A 1 210 ? -0.284 -0.049 24.301 1.00 85.06 210 GLY A CA 1
ATOM 1658 C C . GLY A 1 210 ? -1.425 0.343 23.355 1.00 85.06 210 GLY A C 1
ATOM 1659 O O . GLY A 1 210 ? -1.645 1.542 23.178 1.00 85.06 210 GLY A O 1
ATOM 1660 N N . ALA A 1 211 ? -2.208 -0.593 22.799 1.00 81.25 211 ALA A N 1
ATOM 1661 C CA . ALA A 1 211 ? -3.219 -0.324 21.762 1.00 81.25 211 ALA A CA 1
ATOM 1662 C C . ALA A 1 211 ? -4.368 0.641 22.167 1.00 81.25 211 ALA A C 1
ATOM 1664 O O . ALA A 1 211 ? -5.176 1.064 21.330 1.00 81.25 211 ALA A O 1
ATOM 1665 N N . LYS A 1 212 ? -4.461 1.047 23.444 1.00 88.25 212 LYS A N 1
ATOM 1666 C CA . LYS A 1 212 ? -5.487 1.965 23.991 1.00 88.25 212 LYS A CA 1
ATOM 1667 C C . LYS A 1 212 ? -6.928 1.503 23.705 1.00 88.25 212 LYS A C 1
ATOM 1669 O O . LYS A 1 212 ? -7.781 2.322 23.368 1.00 88.25 212 LYS A O 1
ATOM 1674 N N . VAL A 1 213 ? -7.201 0.200 23.827 1.00 90.88 213 VAL A N 1
ATOM 1675 C CA . VAL A 1 213 ? -8.529 -0.408 23.577 1.00 90.88 213 VAL A CA 1
ATOM 1676 C C . VAL A 1 213 ? -9.316 -0.754 24.848 1.00 90.88 213 VAL A C 1
ATOM 1678 O O . VAL A 1 213 ? -10.445 -1.218 24.753 1.00 90.88 213 VAL A O 1
ATOM 1681 N N . LYS A 1 214 ? -8.771 -0.491 26.045 1.00 90.12 214 LYS A N 1
ATOM 1682 C CA . LYS A 1 214 ? -9.384 -0.866 27.336 1.00 90.12 214 LYS A CA 1
ATOM 1683 C C . LYS A 1 214 ? -10.843 -0.411 27.476 1.00 90.12 214 LYS A C 1
ATOM 1685 O O . LYS A 1 214 ? -11.720 -1.232 27.696 1.00 90.12 214 LYS A O 1
ATOM 1690 N N . THR A 1 215 ? -11.119 0.877 27.277 1.00 92.56 215 THR A N 1
ATOM 1691 C CA . THR A 1 215 ? -12.481 1.425 27.408 1.00 92.56 215 THR A CA 1
ATOM 1692 C C . THR A 1 215 ? -13.457 0.802 26.408 1.00 92.56 215 THR A C 1
ATOM 1694 O O . THR A 1 215 ? -14.615 0.553 26.737 1.00 92.56 215 THR A O 1
ATOM 1697 N N . LEU A 1 216 ? -12.991 0.537 25.182 1.00 90.88 216 LEU A N 1
ATOM 1698 C CA . LEU A 1 216 ? -13.792 -0.112 24.147 1.00 90.88 216 LEU A CA 1
ATOM 1699 C C . LEU A 1 216 ? -14.117 -1.557 24.537 1.00 90.88 216 LEU A C 1
ATOM 1701 O O . LEU A 1 216 ? -15.274 -1.961 24.441 1.00 90.88 216 LEU A O 1
ATOM 1705 N N . ARG A 1 217 ? -13.113 -2.293 25.019 1.00 92.00 217 ARG A N 1
ATOM 1706 C CA . ARG A 1 217 ? -13.226 -3.668 25.507 1.00 92.00 217 ARG A CA 1
ATOM 1707 C C . ARG A 1 217 ? -14.230 -3.777 26.652 1.00 92.00 217 ARG A C 1
ATOM 1709 O O . ARG A 1 217 ? -15.167 -4.560 26.554 1.00 92.00 217 ARG A O 1
ATOM 1716 N N . ASP A 1 218 ? -14.084 -2.942 27.682 1.00 92.50 218 ASP A N 1
ATOM 1717 C CA . ASP A 1 218 ? -14.959 -2.940 28.861 1.00 92.50 218 ASP A CA 1
ATOM 1718 C C . ASP A 1 218 ? -16.418 -2.645 28.476 1.00 92.50 218 ASP A C 1
ATOM 1720 O O . ASP A 1 218 ? -17.347 -3.257 29.002 1.00 92.50 218 ASP A O 1
ATOM 1724 N N . ARG A 1 219 ? -16.632 -1.728 27.522 1.00 92.19 219 ARG A N 1
ATOM 1725 C CA . ARG A 1 219 ? -17.961 -1.438 26.970 1.00 92.19 219 ARG A CA 1
ATOM 1726 C C . ARG A 1 219 ? -18.538 -2.640 26.220 1.00 92.19 219 ARG A C 1
ATOM 1728 O O . ARG A 1 219 ? -19.680 -3.002 26.474 1.00 92.19 219 ARG A O 1
ATOM 1735 N N . CYS A 1 220 ? -17.768 -3.258 25.323 1.00 90.12 220 CYS A N 1
ATOM 1736 C CA . CYS A 1 220 ? -18.242 -4.413 24.555 1.00 90.12 220 CYS A CA 1
ATOM 1737 C C . CYS A 1 220 ? -18.535 -5.611 25.468 1.00 90.12 220 CYS A C 1
ATOM 1739 O O . CYS A 1 220 ? -19.555 -6.263 25.288 1.00 90.12 220 CYS A O 1
ATOM 1741 N N . ALA A 1 221 ? -17.704 -5.857 26.486 1.00 90.88 221 ALA A N 1
ATOM 1742 C CA . ALA A 1 221 ? -17.916 -6.928 27.458 1.00 90.88 221 ALA A CA 1
ATOM 1743 C C . ALA A 1 221 ? -19.238 -6.770 28.229 1.00 90.88 221 ALA A C 1
ATOM 1745 O O . ALA A 1 221 ? -19.965 -7.745 28.404 1.00 90.88 221 ALA A O 1
ATOM 1746 N N . LYS A 1 222 ? -19.586 -5.541 28.642 1.00 91.94 222 LYS A N 1
ATOM 1747 C CA . LYS A 1 222 ? -20.873 -5.254 29.300 1.00 91.94 222 LYS A CA 1
ATOM 1748 C C . LYS A 1 222 ? -22.067 -5.536 28.391 1.00 91.94 222 LYS A C 1
ATOM 1750 O O . LYS A 1 222 ? -23.030 -6.149 28.839 1.00 91.94 222 LYS A O 1
ATOM 1755 N N . GLU A 1 223 ? -22.006 -5.107 27.131 1.00 89.94 223 GLU A N 1
ATOM 1756 C CA . GLU A 1 223 ? -23.099 -5.351 26.181 1.00 89.94 223 GLU A CA 1
ATOM 1757 C C . GLU A 1 223 ? -23.240 -6.837 25.835 1.00 89.94 223 GLU A C 1
ATOM 1759 O O . GLU A 1 223 ? -24.358 -7.335 25.755 1.00 89.94 223 GLU A O 1
ATOM 1764 N N . VAL A 1 224 ? -22.134 -7.579 25.704 1.00 89.94 224 VAL A N 1
ATOM 1765 C CA . VAL A 1 224 ? -22.183 -9.040 25.514 1.00 89.94 224 VAL A CA 1
ATOM 1766 C C . VAL A 1 224 ? -22.864 -9.720 26.701 1.00 89.94 224 VAL A C 1
ATOM 1768 O O . VAL A 1 224 ? -23.805 -10.480 26.490 1.00 89.94 224 VAL A O 1
ATOM 1771 N N . ALA A 1 225 ? -22.466 -9.402 27.938 1.00 90.75 225 ALA A N 1
ATOM 1772 C CA . ALA A 1 225 ? -23.090 -9.973 29.134 1.00 90.75 225 ALA A CA 1
ATOM 1773 C C . ALA A 1 225 ? -24.598 -9.674 29.192 1.00 90.75 225 ALA A C 1
ATOM 1775 O O . ALA A 1 225 ? -25.403 -10.572 29.430 1.00 90.75 225 ALA A O 1
ATOM 1776 N N . ARG A 1 226 ? -24.994 -8.433 28.881 1.00 91.62 226 ARG A N 1
ATOM 1777 C CA . ARG A 1 226 ? -26.404 -8.031 28.804 1.00 91.62 226 ARG A CA 1
ATOM 1778 C C . ARG A 1 226 ? -27.183 -8.833 27.757 1.00 91.62 226 ARG A C 1
ATOM 1780 O O . ARG A 1 226 ? -28.314 -9.237 28.018 1.00 91.62 226 ARG A O 1
ATOM 1787 N N . LEU A 1 227 ? -26.608 -9.043 26.572 1.00 88.56 227 LEU A N 1
ATOM 1788 C CA . LEU A 1 227 ? -27.240 -9.815 25.497 1.00 88.56 227 LEU A CA 1
ATOM 1789 C C . LEU A 1 227 ? -27.359 -11.302 25.855 1.00 88.56 227 LEU A C 1
ATOM 1791 O O . LEU A 1 227 ? -28.383 -11.917 25.566 1.00 88.56 227 LEU A O 1
ATOM 1795 N N . GLU A 1 228 ? -26.355 -11.873 26.520 1.00 88.06 228 GLU A N 1
ATOM 1796 C CA . GLU A 1 228 ? -26.398 -13.252 27.015 1.00 88.06 228 GLU A CA 1
ATOM 1797 C C . GLU A 1 228 ? -27.448 -13.444 28.117 1.00 88.06 228 GLU A C 1
ATOM 1799 O O . GLU A 1 228 ? -28.166 -14.443 28.121 1.00 88.06 228 GLU A O 1
ATOM 1804 N N . GLU A 1 229 ? -27.566 -12.497 29.049 1.00 87.00 229 GLU A N 1
ATOM 1805 C CA . GLU A 1 229 ? -28.605 -12.507 30.084 1.00 87.00 229 GLU A CA 1
ATOM 1806 C C . GLU A 1 229 ? -30.008 -12.376 29.480 1.00 87.00 229 GLU A C 1
ATOM 1808 O O . GLU A 1 229 ? -30.905 -13.136 29.846 1.00 87.00 229 GLU A O 1
ATOM 1813 N N . ALA A 1 230 ? -30.189 -11.481 28.504 1.00 85.25 230 ALA A N 1
ATOM 1814 C CA . ALA A 1 230 ? -31.446 -11.346 27.773 1.00 85.25 230 ALA A CA 1
ATOM 1815 C C . ALA A 1 230 ? -31.818 -12.637 27.019 1.00 85.25 230 ALA A C 1
ATOM 1817 O O . ALA A 1 230 ? -32.980 -13.041 27.037 1.00 85.25 230 ALA A O 1
ATOM 1818 N N . ALA A 1 231 ? -30.839 -13.319 26.415 1.00 86.50 231 ALA A N 1
ATOM 1819 C CA . ALA A 1 231 ? -31.051 -14.605 25.753 1.00 86.50 231 ALA A CA 1
ATOM 1820 C C . ALA A 1 231 ? -31.432 -15.723 26.742 1.00 86.50 231 ALA A C 1
ATOM 1822 O O . ALA A 1 231 ? -32.314 -16.529 26.459 1.00 86.50 231 ALA A O 1
ATOM 1823 N N . LYS A 1 232 ? -30.814 -15.769 27.929 1.00 83.69 232 LYS A N 1
ATOM 1824 C CA . LYS A 1 232 ? -31.189 -16.723 28.992 1.00 83.69 232 LYS A CA 1
ATOM 1825 C C . LYS A 1 232 ? -32.601 -16.461 29.519 1.00 83.69 232 LYS A C 1
ATOM 1827 O O . LYS A 1 232 ? -33.331 -17.405 29.810 1.00 83.69 232 LYS A O 1
ATOM 1832 N N . HIS A 1 233 ? -32.994 -15.193 29.633 1.00 75.31 233 HIS A N 1
ATOM 1833 C CA . HIS A 1 233 ? -34.330 -14.821 30.088 1.00 75.31 233 HIS A CA 1
ATOM 1834 C C . HIS A 1 233 ? -35.417 -15.202 29.070 1.00 75.31 233 HIS A C 1
ATOM 1836 O O . HIS A 1 233 ? -36.434 -15.758 29.472 1.00 75.31 233 HIS A O 1
ATOM 1842 N N . SER A 1 234 ? -35.183 -15.009 27.765 1.00 72.81 234 SER A N 1
ATOM 1843 C CA . SER A 1 234 ? -36.140 -15.419 26.722 1.00 72.81 234 SER A CA 1
ATOM 1844 C C . SER A 1 234 ? -36.294 -16.941 26.600 1.00 72.81 234 SER A C 1
ATOM 1846 O O . SER A 1 234 ? -37.391 -17.435 26.339 1.00 72.81 234 SER A O 1
ATOM 1848 N N . LEU A 1 235 ? -35.226 -17.705 26.850 1.00 70.06 235 LEU A N 1
ATOM 1849 C CA . LEU A 1 235 ? -35.275 -19.172 26.907 1.00 70.06 235 LEU A CA 1
ATOM 1850 C C . LEU A 1 235 ? -36.111 -19.686 28.093 1.00 70.06 235 LEU A C 1
ATOM 1852 O O . LEU A 1 235 ? -36.840 -20.667 27.949 1.00 70.06 235 LEU A O 1
ATOM 1856 N N . ASN A 1 236 ? -36.063 -19.006 29.242 1.00 61.72 236 ASN A N 1
ATOM 1857 C CA . ASN A 1 236 ? -36.866 -19.368 30.414 1.00 61.72 236 ASN A CA 1
ATOM 1858 C C . ASN A 1 236 ? -38.355 -19.000 30.266 1.00 61.72 236 ASN A C 1
ATOM 1860 O O . ASN A 1 236 ? -39.194 -19.673 30.857 1.00 61.72 236 ASN A O 1
ATOM 1864 N N . ASP A 1 237 ? -38.689 -17.997 29.449 1.00 58.56 237 ASP A N 1
ATOM 1865 C CA . ASP A 1 237 ? -40.073 -17.561 29.184 1.00 58.56 237 ASP A CA 1
ATOM 1866 C C . ASP A 1 237 ? -40.825 -18.494 28.204 1.00 58.56 237 ASP A C 1
ATOM 1868 O O . ASP A 1 237 ? -42.043 -18.432 28.065 1.00 58.56 237 ASP A O 1
ATOM 1872 N N . THR A 1 238 ? -40.110 -19.417 27.541 1.00 55.28 238 THR A N 1
ATOM 1873 C CA . THR A 1 238 ? -40.694 -20.398 26.600 1.00 55.28 238 THR A CA 1
ATOM 1874 C C . THR A 1 238 ? -40.946 -21.773 27.247 1.00 55.28 238 THR A C 1
ATOM 1876 O O . THR A 1 238 ? -41.377 -22.708 26.574 1.00 55.28 238 THR A O 1
ATOM 1879 N N . THR A 1 239 ? -40.708 -21.930 28.557 1.00 45.72 239 THR A N 1
ATOM 1880 C CA . THR A 1 239 ? -41.087 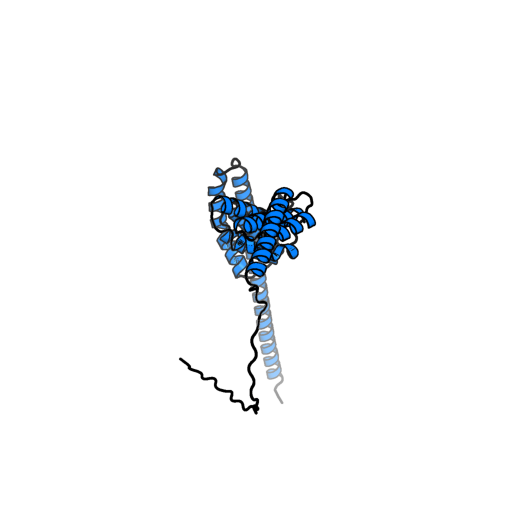-23.149 29.293 1.00 45.72 239 THR A CA 1
ATOM 1881 C C . THR A 1 239 ? -42.510 -22.984 29.832 1.00 45.72 239 THR A C 1
ATOM 1883 O O . THR A 1 239 ? -42.703 -22.208 30.770 1.00 45.72 239 THR A O 1
ATOM 1886 N N . PRO A 1 240 ? -43.530 -23.691 29.306 1.00 46.28 240 PRO A N 1
ATOM 1887 C CA . PRO A 1 240 ? -44.846 -23.635 29.910 1.00 46.28 240 PRO A CA 1
ATOM 1888 C C . PRO A 1 240 ? -44.786 -24.330 31.272 1.00 46.28 240 PRO A C 1
ATOM 1890 O O . PRO A 1 240 ? -44.399 -25.495 31.387 1.00 46.28 240 PRO A O 1
ATOM 1893 N N . ALA A 1 241 ? -45.200 -23.606 32.310 1.00 42.69 241 ALA A N 1
ATOM 1894 C CA . ALA A 1 241 ? -45.589 -24.185 33.583 1.00 42.69 241 ALA A CA 1
ATOM 1895 C C . ALA A 1 241 ? -46.773 -25.135 33.337 1.00 42.69 241 ALA A C 1
ATOM 1897 O O . ALA A 1 241 ? -47.918 -24.710 33.208 1.00 42.69 241 ALA A O 1
ATOM 1898 N N . GLY A 1 242 ? -46.475 -26.427 33.216 1.00 38.41 242 GLY A N 1
ATOM 1899 C CA . GLY A 1 242 ? -47.448 -27.485 32.981 1.00 38.41 242 GLY A CA 1
ATOM 1900 C C . GLY A 1 242 ? -47.218 -28.671 33.907 1.00 38.41 242 GLY A C 1
ATOM 1901 O O . GLY A 1 242 ? -46.768 -29.723 33.472 1.00 38.41 242 GLY A O 1
ATOM 1902 N N . GLY A 1 243 ? -47.553 -28.510 35.184 1.00 35.44 243 GLY A N 1
ATOM 1903 C CA . GLY A 1 243 ? -47.949 -29.613 36.063 1.00 35.44 243 GLY A CA 1
ATOM 1904 C C . GLY A 1 243 ? -49.054 -29.112 36.995 1.00 35.44 243 GLY A C 1
ATOM 1905 O O . GLY A 1 243 ? -49.039 -27.948 37.372 1.00 35.44 243 GLY A O 1
ATOM 1906 N N . ALA A 1 244 ? -50.053 -29.867 37.431 1.00 34.88 244 ALA A N 1
ATOM 1907 C CA . ALA A 1 244 ? -50.556 -31.204 37.134 1.00 34.88 244 ALA A CA 1
ATOM 1908 C C . ALA A 1 244 ? -51.859 -31.325 37.959 1.00 34.88 244 ALA A C 1
ATOM 1910 O O . ALA A 1 244 ? -51.837 -30.959 39.131 1.00 34.88 244 ALA A O 1
ATOM 1911 N N . ALA A 1 245 ? -52.966 -31.834 37.402 1.00 32.25 245 ALA A N 1
ATOM 1912 C CA . ALA A 1 245 ? -54.059 -32.472 38.161 1.00 32.25 245 ALA A CA 1
ATOM 1913 C C . ALA A 1 245 ? -55.001 -33.219 37.196 1.00 32.25 245 ALA A C 1
ATOM 1915 O O . ALA A 1 245 ? -55.473 -32.640 36.221 1.00 32.25 245 ALA A O 1
ATOM 1916 N N . GLY A 1 246 ? -55.202 -34.518 37.435 1.00 30.59 246 GLY A N 1
ATOM 1917 C CA . GLY A 1 246 ? -55.737 -35.477 36.464 1.00 30.59 246 GLY A CA 1
ATOM 1918 C C . GLY A 1 246 ? -57.231 -35.799 36.532 1.00 30.59 246 GLY A C 1
ATOM 1919 O O . GLY A 1 246 ? -57.957 -35.330 37.400 1.00 30.59 246 GLY A O 1
ATOM 1920 N N . ALA A 1 247 ? -57.646 -36.688 35.627 1.00 30.97 247 ALA A N 1
ATOM 1921 C CA . ALA A 1 247 ? -58.753 -37.623 35.804 1.00 30.97 247 ALA A CA 1
ATOM 1922 C C . ALA A 1 247 ? -58.583 -38.811 34.839 1.00 30.97 247 ALA A C 1
ATOM 1924 O O . ALA A 1 247 ? -58.248 -38.650 33.669 1.00 30.97 247 ALA A O 1
ATOM 1925 N N . SER A 1 248 ? -58.789 -39.996 35.400 1.00 33.88 248 SER A N 1
ATOM 1926 C CA . SER A 1 248 ? -58.784 -41.348 34.840 1.00 33.88 248 SER A CA 1
ATOM 1927 C C . SER A 1 248 ? -59.734 -41.581 33.658 1.00 33.88 248 SER A C 1
ATOM 1929 O O . SER A 1 248 ? -60.847 -41.058 33.656 1.00 33.88 248 SER A O 1
ATOM 1931 N N . GLY A 1 249 ? -59.365 -42.504 32.765 1.00 33.31 249 GLY A N 1
ATOM 1932 C CA . GLY A 1 249 ? -60.286 -43.161 31.834 1.00 33.31 249 GLY A CA 1
ATOM 1933 C C . GLY A 1 249 ? -59.573 -44.184 30.949 1.00 33.31 249 GLY A C 1
ATOM 1934 O O . GLY A 1 249 ? -58.772 -43.808 30.103 1.00 33.31 249 GLY A O 1
ATOM 1935 N N . ASP A 1 250 ? -59.855 -45.463 31.196 1.00 32.75 250 ASP A N 1
ATOM 1936 C CA . ASP A 1 250 ? -59.459 -46.643 30.418 1.00 32.75 250 ASP A CA 1
ATOM 1937 C C . ASP A 1 250 ? -59.635 -46.497 28.895 1.00 32.75 250 ASP A C 1
ATOM 1939 O O . ASP A 1 250 ? -60.650 -45.974 28.438 1.00 32.75 250 ASP A O 1
ATOM 1943 N N . ALA A 1 251 ? -58.707 -47.084 28.124 1.00 32.78 251 ALA A N 1
ATOM 1944 C CA . ALA A 1 251 ? -58.969 -48.215 27.215 1.00 32.78 251 ALA A CA 1
ATOM 1945 C C . ALA A 1 251 ? -58.042 -48.251 25.978 1.00 32.78 251 ALA A C 1
ATOM 1947 O O . ALA A 1 251 ? -57.975 -47.315 25.189 1.00 32.78 251 ALA A O 1
ATOM 1948 N N . ALA A 1 252 ? -57.461 -49.439 25.779 1.00 32.41 252 ALA A N 1
ATOM 1949 C CA . ALA A 1 252 ? -57.150 -50.087 24.501 1.00 32.41 252 ALA A CA 1
ATOM 1950 C C . ALA A 1 252 ? -55.987 -49.567 23.620 1.00 32.41 252 ALA A C 1
ATOM 1952 O O . ALA A 1 252 ? -56.112 -48.657 22.808 1.00 32.41 252 ALA A O 1
ATOM 1953 N N . MET A 1 253 ? -54.887 -50.329 23.673 1.00 35.75 253 MET A N 1
ATOM 1954 C CA . MET A 1 253 ? -54.022 -50.650 22.523 1.00 35.75 253 MET A CA 1
ATOM 1955 C C . MET A 1 253 ? -54.844 -51.442 21.473 1.00 35.75 253 MET A C 1
ATOM 1957 O O . MET A 1 253 ? -55.763 -52.157 21.887 1.00 35.75 253 MET A O 1
ATOM 1961 N N . PRO A 1 254 ? -54.525 -51.399 20.159 1.00 46.84 254 PRO A N 1
ATOM 1962 C CA . PRO A 1 254 ? -53.314 -52.074 19.680 1.00 46.84 254 PRO A CA 1
ATOM 1963 C C . PRO A 1 254 ? -52.573 -51.444 18.473 1.00 46.84 254 PRO A C 1
ATOM 1965 O O . PRO A 1 254 ? -53.160 -50.855 17.576 1.00 46.84 254 PRO A O 1
ATOM 1968 N N . GLN A 1 255 ? -51.257 -51.688 18.478 1.00 33.88 255 GLN A N 1
ATOM 1969 C CA . GLN A 1 255 ? -50.382 -52.113 17.368 1.00 33.88 255 GLN A CA 1
ATOM 1970 C C . GLN A 1 255 ? -50.272 -51.293 16.064 1.00 33.88 255 GLN A C 1
ATOM 1972 O O . GLN A 1 255 ? -51.180 -51.228 15.243 1.00 33.88 255 GLN A O 1
ATOM 1977 N N . ALA A 1 256 ? -49.036 -50.841 15.812 1.00 40.69 256 ALA A N 1
ATOM 1978 C CA . ALA A 1 256 ? -48.442 -50.744 14.476 1.00 40.69 256 ALA A CA 1
ATOM 1979 C C . ALA A 1 256 ? -48.269 -52.155 13.864 1.00 40.69 256 ALA A C 1
ATOM 1981 O O . ALA A 1 256 ? -48.205 -53.134 14.618 1.00 40.69 256 ALA A O 1
ATOM 1982 N N . PRO A 1 257 ? -48.115 -52.276 12.533 1.00 47.03 257 PRO A N 1
ATOM 1983 C CA . PRO A 1 257 ? -46.731 -52.298 12.065 1.00 47.03 257 PRO A CA 1
ATOM 1984 C C . PRO A 1 257 ? -46.475 -51.685 10.673 1.00 47.03 257 PRO A C 1
ATOM 1986 O O . PRO A 1 257 ? -47.325 -51.658 9.789 1.00 47.03 257 PRO A O 1
ATOM 1989 N N . ASP A 1 258 ? -45.210 -51.308 10.545 1.00 38.53 258 ASP A N 1
ATOM 1990 C CA . ASP A 1 258 ? -44.298 -51.499 9.419 1.00 38.53 258 ASP A CA 1
ATOM 1991 C C . ASP A 1 258 ? -44.205 -50.564 8.212 1.00 38.53 258 ASP A C 1
ATOM 1993 O O . ASP A 1 258 ? -45.153 -50.034 7.640 1.00 38.53 258 ASP A O 1
ATOM 1997 N N . GLU A 1 259 ? -42.927 -50.436 7.873 1.00 40.22 259 GLU A N 1
ATOM 1998 C CA . GLU A 1 259 ? -42.249 -49.677 6.846 1.00 40.22 259 GLU A CA 1
ATOM 1999 C C . GLU A 1 259 ? -42.646 -50.075 5.419 1.00 40.22 259 GLU A C 1
ATOM 2001 O O . GLU A 1 259 ? -43.012 -51.213 5.143 1.00 40.22 259 GLU A O 1
ATOM 2006 N N . THR A 1 260 ? -42.462 -49.159 4.466 1.00 42.09 260 THR A N 1
ATOM 2007 C CA . THR A 1 260 ? -41.758 -49.438 3.197 1.00 42.09 260 THR A CA 1
ATOM 2008 C C . THR A 1 260 ? -41.562 -48.141 2.412 1.00 42.09 260 THR A C 1
ATOM 2010 O O . THR A 1 260 ? -42.447 -47.294 2.318 1.00 42.09 260 THR A O 1
ATOM 2013 N N . GLY A 1 261 ? -40.340 -47.959 1.914 1.00 35.97 261 GLY A N 1
ATOM 2014 C CA . GLY A 1 261 ? -39.857 -46.712 1.336 1.00 35.97 261 GLY A CA 1
ATOM 2015 C C . GLY A 1 261 ? -40.243 -46.458 -0.119 1.00 35.97 261 GLY A C 1
ATOM 2016 O O . GLY A 1 261 ? -40.698 -47.344 -0.834 1.00 35.97 261 GLY A O 1
ATOM 2017 N N . ALA A 1 262 ? -39.956 -45.232 -0.558 1.00 36.94 262 ALA A N 1
ATOM 2018 C CA . ALA A 1 262 ? -39.705 -44.884 -1.952 1.00 36.94 262 ALA A CA 1
ATOM 2019 C C . ALA A 1 262 ? -39.033 -43.498 -2.038 1.00 36.94 262 ALA A C 1
ATOM 2021 O O . ALA A 1 262 ? -39.676 -42.459 -1.932 1.00 36.94 262 ALA A O 1
ATOM 2022 N N . SER A 1 263 ? -37.716 -43.491 -2.246 1.00 39.03 263 SER A N 1
ATOM 2023 C CA . SER A 1 263 ? -37.093 -42.594 -3.239 1.00 39.03 263 SER A CA 1
ATOM 2024 C C . SER A 1 263 ? -37.359 -43.212 -4.633 1.00 39.03 263 SER A C 1
ATOM 2026 O O . SER A 1 263 ? -37.699 -44.399 -4.646 1.00 39.03 263 SER A O 1
ATOM 2028 N N . PRO A 1 264 ? -37.167 -42.556 -5.802 1.00 53.59 264 PRO A N 1
ATOM 2029 C CA . PRO A 1 264 ? -36.464 -41.294 -6.080 1.00 53.59 264 PRO A CA 1
ATOM 2030 C C . PRO A 1 264 ? -37.199 -40.388 -7.107 1.00 53.59 264 PRO A C 1
ATOM 2032 O O . PRO A 1 264 ? -38.279 -40.733 -7.571 1.00 53.59 264 PRO A O 1
ATOM 2035 N N . ALA A 1 265 ? -36.608 -39.248 -7.495 1.00 43.56 265 ALA A N 1
ATOM 2036 C CA . ALA A 1 265 ? -36.410 -38.870 -8.910 1.00 43.56 265 ALA A CA 1
ATOM 2037 C C . ALA A 1 265 ? -35.916 -37.421 -9.064 1.00 43.56 265 ALA A C 1
ATOM 2039 O O . ALA A 1 265 ? -36.613 -36.451 -8.782 1.00 43.56 265 ALA A O 1
ATOM 2040 N N . SER A 1 266 ? -34.700 -37.322 -9.589 1.00 43.56 266 SER A N 1
ATOM 2041 C CA . SER A 1 266 ? -34.136 -36.195 -10.322 1.00 43.56 266 SER A CA 1
ATOM 2042 C C . SER A 1 266 ? -34.714 -36.105 -11.743 1.00 43.56 266 SER A C 1
ATOM 2044 O O . SER A 1 266 ? -34.691 -37.107 -12.454 1.00 43.56 266 SER A O 1
ATOM 2046 N N . LEU A 1 267 ? -35.095 -34.907 -12.185 1.00 46.44 267 LEU A N 1
ATOM 2047 C CA . LEU A 1 267 ? -35.092 -34.409 -13.574 1.00 46.44 267 LEU A CA 1
ATOM 2048 C C . LEU A 1 267 ? -34.987 -32.870 -13.444 1.00 46.44 267 LEU A C 1
ATOM 2050 O O . LEU A 1 267 ? -35.669 -32.309 -12.597 1.00 46.44 267 LEU A O 1
ATOM 2054 N N . GLY A 1 268 ? -34.126 -32.105 -14.115 1.00 41.19 268 GLY A N 1
ATOM 2055 C CA . GLY A 1 268 ? -33.360 -32.361 -15.326 1.00 41.19 268 GLY A CA 1
ATOM 2056 C C . GLY A 1 268 ? -34.026 -31.694 -16.529 1.00 41.19 268 GLY A C 1
ATOM 2057 O O . GLY A 1 268 ? -34.639 -32.414 -17.293 1.00 41.19 268 GLY A O 1
ATOM 2058 N N . ASP A 1 269 ? -33.867 -30.374 -16.682 1.00 48.69 269 ASP A N 1
ATOM 2059 C CA . ASP A 1 269 ? -34.094 -29.576 -17.907 1.00 48.69 269 ASP A CA 1
ATOM 2060 C C . ASP A 1 269 ? -33.079 -28.406 -17.816 1.00 48.69 269 ASP A C 1
ATOM 2062 O O . ASP A 1 269 ? -33.049 -27.724 -16.794 1.00 48.69 269 ASP A O 1
ATOM 2066 N N . ALA A 1 270 ? -32.053 -28.207 -18.651 1.00 45.62 270 ALA A N 1
ATOM 2067 C CA . ALA A 1 270 ? -31.908 -28.243 -20.109 1.00 45.62 270 ALA A CA 1
ATOM 2068 C C . ALA A 1 270 ? -32.706 -27.147 -20.837 1.00 45.62 270 ALA A C 1
ATOM 2070 O O . ALA A 1 270 ? -33.740 -27.423 -21.429 1.00 45.62 270 ALA A O 1
ATOM 2071 N N . GLU A 1 271 ? -32.147 -25.932 -20.834 1.00 49.41 271 GLU A N 1
ATOM 2072 C CA . GLU A 1 271 ? -32.102 -25.013 -21.986 1.00 49.41 271 GLU A CA 1
ATOM 2073 C C . GLU A 1 271 ? -30.784 -24.223 -21.967 1.00 49.41 271 GLU A C 1
ATOM 2075 O O . GLU A 1 271 ? -30.323 -23.867 -20.854 1.00 49.41 271 GLU A O 1
#

Organism: NCBI:txid172901

InterPro domains:
  IPR010270 Bacteriophage P2, GpM [PF05944] (49-167)

Sequence (271 aa):
MTSPVWRFKQRCERAAEVDRIRAAAAAAEQRTLEAFAEDSARYELLVAGLNNDRARISALPQGSGRLPLKKECCAIYLPYVESYIKAGKQHRNEVLVQVMIWLFDLGDIAAAMRLAGIAIDQKQPMPERFKSTVSEFVADSVLEWAVAQRRAGGAVAPYFDWVFERLITLPLHDVQRAKYYKFAAERAAERGVFSAALNFCDQAITYDAGAKVKTLRDRCAKEVARLEEAAKHSLNDTTPAGGAAGASGDAAMPQAPDETGASPASLGDAE